Protein AF-A0A1V5MSG6-F1 (afdb_monomer_lite)

Radius of gyration: 26.33 Å; chains: 1; bounding box: 65×37×78 Å

Sequence (306 aa):
MFGLASDIRHLHPRADWFSNLSFLEGRAFEQLGLDTEARKKYQDFLRYSARLLPGRHRGAWMADPGDSLYLLQREYARNVLEGYVMEPPTLLPPCPPRFAYQPNQPGFPEQRSFLNRKVLHVNVFLERNFGTELGGGVQAAYRFTPTVMAFAEVSAGKHYQSFRLGIPLQLYQAPNDRLGIKLTPFLSFNTLDSLKPDNASQRLTGHFIDGGVRLSLGWYLLPTLSIGAYGEYHLRNRQHPWISPQGLPLYTPNELDVSLYYGFLEQMAVKAGVKNEHLVVGLFMSGWELSWSLNKRCLVVSHFID

Structure (mmCIF, N/CA/C/O backbone):
data_AF-A0A1V5MSG6-F1
#
_entry.id   AF-A0A1V5MSG6-F1
#
loop_
_atom_site.group_PDB
_atom_site.id
_atom_site.type_symbol
_atom_site.label_atom_id
_atom_site.label_alt_id
_atom_site.label_comp_id
_atom_site.label_asym_id
_atom_site.label_entity_id
_atom_site.label_seq_id
_atom_site.pdbx_PDB_ins_code
_atom_site.Cartn_x
_atom_site.Cartn_y
_atom_site.Cartn_z
_atom_site.occupancy
_atom_site.B_iso_or_equiv
_atom_site.auth_seq_id
_atom_site.auth_comp_id
_atom_site.auth_asym_id
_atom_site.auth_atom_id
_atom_site.pdbx_PDB_model_num
ATOM 1 N N . MET A 1 1 ? -39.505 -9.270 29.854 1.00 36.72 1 MET A N 1
ATOM 2 C CA . MET A 1 1 ? -39.005 -8.669 28.599 1.00 36.72 1 MET A CA 1
ATOM 3 C C . MET A 1 1 ? -37.487 -8.899 28.531 1.00 36.72 1 MET A C 1
ATOM 5 O O . MET A 1 1 ? -36.709 -7.986 28.741 1.00 36.72 1 MET A O 1
ATOM 9 N N . PHE A 1 2 ? -37.071 -10.154 28.318 1.00 33.97 2 PHE A N 1
ATOM 10 C CA . PHE A 1 2 ? -35.667 -10.617 28.325 1.00 33.97 2 PHE A CA 1
ATOM 11 C C . PHE A 1 2 ? -34.940 -10.405 26.976 1.00 33.97 2 PHE A C 1
ATOM 13 O O . PHE A 1 2 ? -33.819 -10.871 26.812 1.00 33.97 2 PHE A O 1
ATOM 20 N N . GLY A 1 3 ? -35.576 -9.710 26.021 1.00 37.47 3 GLY A N 1
ATOM 21 C CA . GLY A 1 3 ? -35.121 -9.604 24.630 1.00 37.47 3 GLY A CA 1
ATOM 22 C C . GLY A 1 3 ? -33.943 -8.655 24.412 1.00 37.47 3 GLY A C 1
ATOM 23 O O . GLY A 1 3 ? -33.010 -9.001 23.713 1.00 37.47 3 GLY A O 1
ATOM 24 N N . LEU A 1 4 ? -33.889 -7.492 25.068 1.00 50.56 4 LEU A N 1
ATOM 25 C CA . LEU A 1 4 ? -32.941 -6.440 24.661 1.00 50.56 4 LEU A CA 1
ATOM 26 C C . LEU A 1 4 ? -31.455 -6.848 24.759 1.00 50.56 4 LEU A C 1
ATOM 28 O O . LEU A 1 4 ? -30.680 -6.571 23.850 1.00 50.56 4 LEU A O 1
ATOM 32 N N . ALA A 1 5 ? -31.051 -7.549 25.823 1.00 42.78 5 ALA A N 1
ATOM 33 C CA . ALA A 1 5 ? -29.664 -7.998 25.991 1.00 42.78 5 ALA A CA 1
ATOM 34 C C . ALA A 1 5 ? -29.325 -9.226 25.125 1.00 42.78 5 ALA A C 1
ATOM 36 O O . ALA A 1 5 ? -28.212 -9.323 24.602 1.00 42.78 5 ALA A O 1
ATOM 37 N N . SER A 1 6 ? -30.274 -10.155 24.944 1.00 47.12 6 SER A N 1
ATOM 38 C CA . SER A 1 6 ? -30.091 -11.302 24.049 1.00 47.12 6 SER A CA 1
ATOM 39 C C . SER A 1 6 ? -30.047 -10.867 22.588 1.00 47.12 6 SER A C 1
ATOM 41 O O . SER A 1 6 ? -29.193 -11.344 21.851 1.00 47.12 6 SER A O 1
ATOM 43 N N . ASP A 1 7 ? -30.886 -9.911 22.193 1.00 49.25 7 ASP A N 1
ATOM 44 C CA . ASP A 1 7 ? -30.999 -9.401 20.826 1.00 49.25 7 ASP A CA 1
ATOM 45 C C . ASP A 1 7 ? -29.733 -8.636 20.419 1.00 49.25 7 ASP A C 1
ATOM 47 O O . ASP A 1 7 ? -29.236 -8.812 19.308 1.00 49.25 7 ASP A O 1
ATOM 51 N N . ILE A 1 8 ? -29.125 -7.870 21.335 1.00 45.66 8 ILE A N 1
ATOM 52 C CA . ILE A 1 8 ? -27.838 -7.195 21.088 1.00 45.66 8 ILE A CA 1
ATOM 53 C C . ILE A 1 8 ? -26.714 -8.212 20.834 1.00 45.66 8 ILE A C 1
ATOM 55 O O . ILE A 1 8 ? -25.923 -8.047 19.902 1.00 45.66 8 ILE A O 1
ATOM 59 N N . ARG A 1 9 ? -26.649 -9.288 21.628 1.00 48.16 9 ARG A N 1
ATOM 60 C CA . ARG A 1 9 ? -25.658 -10.365 21.444 1.00 48.16 9 ARG A CA 1
ATOM 61 C C . ARG A 1 9 ? -25.935 -11.198 20.191 1.00 48.16 9 ARG A C 1
ATOM 63 O O . ARG A 1 9 ? -24.998 -11.683 19.566 1.00 48.16 9 ARG A O 1
ATOM 70 N N . HIS A 1 10 ? -27.200 -11.322 19.795 1.00 45.50 10 HIS A N 1
ATOM 71 C CA . HIS A 1 10 ? -27.611 -12.043 18.594 1.00 45.50 10 HIS A CA 1
ATOM 72 C C . HIS A 1 10 ? -27.319 -11.260 17.302 1.00 45.50 10 HIS A C 1
ATOM 74 O O . HIS A 1 10 ? -26.936 -11.863 16.299 1.00 45.50 10 HIS A O 1
ATOM 80 N N . LEU A 1 11 ? -27.452 -9.927 17.330 1.00 41.44 11 LEU A N 1
ATOM 81 C CA . LEU A 1 11 ? -27.08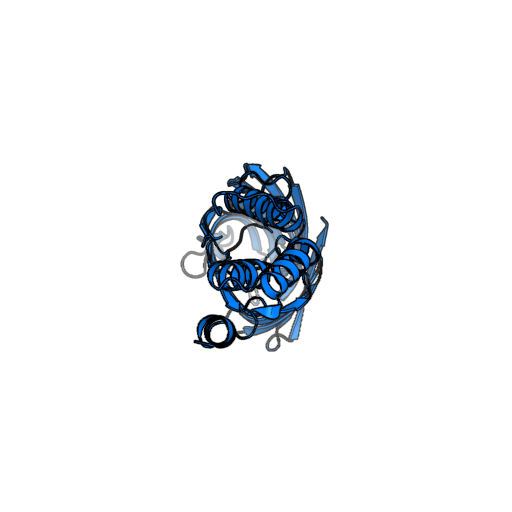5 -9.018 16.233 1.00 41.44 11 LEU A CA 1
ATOM 82 C C . LEU A 1 11 ? -25.564 -8.841 16.104 1.00 41.44 11 LEU A C 1
ATOM 84 O O . LEU A 1 11 ? -25.046 -8.604 15.011 1.00 41.44 11 LEU A O 1
ATOM 88 N N . HIS A 1 12 ? -24.836 -8.994 17.211 1.00 38.88 12 HIS A N 1
ATOM 89 C CA . HIS A 1 12 ? -23.386 -8.852 17.267 1.00 38.88 12 HIS A CA 1
ATOM 90 C C . HIS A 1 12 ? -22.751 -10.055 17.990 1.00 38.88 12 HIS A C 1
ATOM 92 O O . HIS A 1 12 ? -22.302 -9.923 19.122 1.00 38.88 12 HIS A O 1
ATOM 98 N N . PRO A 1 13 ? -22.617 -11.229 17.349 1.00 37.09 13 PRO A N 1
ATOM 99 C CA . PRO A 1 13 ? -22.132 -12.466 17.988 1.00 37.09 13 PRO A CA 1
ATOM 100 C C . PRO A 1 13 ? -20.663 -12.444 18.463 1.00 37.09 13 PRO A C 1
ATOM 102 O O . PRO A 1 13 ? -20.168 -13.430 18.997 1.00 37.09 13 PRO A O 1
ATOM 105 N N . ARG A 1 14 ? -19.946 -11.324 18.286 1.00 39.72 14 ARG A N 1
ATOM 106 C CA . ARG A 1 14 ? -18.628 -11.051 18.893 1.00 39.72 14 ARG A CA 1
ATOM 107 C C . ARG A 1 14 ? -18.672 -9.913 19.927 1.00 39.72 14 ARG A C 1
ATOM 109 O O . ARG A 1 14 ? -17.620 -9.407 20.303 1.00 39.72 14 ARG A O 1
ATOM 116 N N . ALA A 1 15 ? -19.863 -9.487 20.360 1.00 41.78 15 ALA A N 1
ATOM 117 C CA . ALA A 1 15 ? -20.094 -8.347 21.255 1.00 41.78 15 ALA A CA 1
ATOM 118 C C . ALA A 1 15 ? -19.346 -8.469 22.593 1.00 41.78 15 ALA A C 1
ATOM 120 O O . ALA A 1 15 ? -18.940 -7.455 23.155 1.00 41.78 15 ALA A O 1
ATOM 121 N N . ASP A 1 16 ? -19.077 -9.697 23.042 1.00 40.91 16 ASP A N 1
ATOM 122 C CA . ASP A 1 16 ? -18.290 -10.012 24.242 1.00 40.91 16 ASP A CA 1
ATOM 123 C C . ASP A 1 16 ? -16.870 -9.409 24.214 1.00 40.91 16 ASP A C 1
ATOM 125 O O . ASP A 1 16 ? -16.196 -9.330 25.239 1.00 40.91 16 ASP A O 1
ATOM 129 N N . TRP A 1 17 ? -16.389 -8.999 23.035 1.00 38.25 17 TRP A N 1
ATOM 130 C CA . TRP A 1 17 ? -15.060 -8.421 22.821 1.00 38.25 17 TRP A CA 1
ATOM 131 C C . TRP A 1 17 ? -15.093 -6.885 22.750 1.00 38.25 17 TRP A C 1
ATOM 133 O O . TRP A 1 17 ? -14.052 -6.249 22.582 1.00 38.25 17 TRP A O 1
ATOM 143 N N . PHE A 1 18 ? -16.274 -6.272 22.893 1.00 47.72 18 PHE A N 1
ATOM 144 C CA . PHE A 1 18 ? -16.479 -4.831 22.794 1.00 47.72 18 PHE A CA 1
ATOM 145 C C . PHE A 1 18 ? -16.871 -4.257 24.158 1.00 47.72 18 PHE A C 1
ATOM 147 O O . PHE A 1 18 ? -17.965 -4.468 24.667 1.00 47.72 18 PHE A O 1
ATOM 154 N N . SER A 1 19 ? -15.989 -3.446 24.731 1.00 50.88 19 SER A N 1
ATOM 155 C CA . SER A 1 19 ? -16.208 -2.660 25.944 1.00 50.88 19 SER A CA 1
ATOM 156 C C . SER A 1 19 ? -17.522 -1.890 26.012 1.00 50.88 19 SER A C 1
ATOM 158 O O . SER A 1 19 ? -18.052 -1.728 27.102 1.00 50.88 19 SER A O 1
ATOM 160 N N . ASN A 1 20 ? -18.071 -1.424 24.889 1.00 62.44 20 ASN A N 1
ATOM 161 C CA . ASN A 1 20 ? -19.329 -0.674 24.912 1.00 62.44 20 ASN A CA 1
ATOM 162 C C . ASN A 1 20 ? -20.529 -1.566 25.262 1.00 62.44 20 ASN A C 1
ATOM 164 O O . ASN A 1 20 ? -21.518 -1.048 25.769 1.00 62.44 20 ASN A O 1
ATOM 168 N N . LEU A 1 21 ? -20.440 -2.891 25.069 1.00 70.94 21 LEU A N 1
ATOM 169 C CA . LEU A 1 21 ? -21.521 -3.812 25.424 1.00 70.94 21 LEU A CA 1
ATOM 170 C C . LEU A 1 21 ? -21.798 -3.782 26.928 1.00 70.94 21 LEU A C 1
ATOM 172 O O . LEU A 1 21 ? -22.945 -3.626 27.322 1.00 70.94 21 LEU A O 1
ATOM 176 N N . SER A 1 22 ? -20.763 -3.877 27.767 1.00 77.94 22 SER A N 1
ATOM 177 C CA . SER A 1 22 ? -20.944 -3.852 29.222 1.00 77.94 22 SER A CA 1
ATOM 178 C C . SER A 1 22 ? -21.549 -2.530 29.697 1.00 77.94 22 SER A C 1
ATOM 180 O O . SER A 1 22 ? -22.379 -2.530 30.598 1.00 77.94 22 SER A O 1
ATOM 182 N N . PHE A 1 23 ? -21.197 -1.403 29.068 1.00 80.56 23 PHE A N 1
ATOM 183 C CA . PHE A 1 23 ? -21.839 -0.121 29.371 1.00 80.56 23 PHE A CA 1
ATOM 184 C C . PHE A 1 23 ? -23.323 -0.113 28.966 1.00 80.56 23 PHE A C 1
ATOM 186 O O . PHE A 1 23 ? -24.168 0.300 29.754 1.00 80.56 23 PHE A O 1
ATOM 193 N N . LEU A 1 24 ? -23.655 -0.616 27.771 1.00 78.81 24 LEU A N 1
ATOM 194 C CA . LEU A 1 24 ? -25.036 -0.708 27.279 1.00 78.81 24 LEU A CA 1
ATOM 195 C C . LEU A 1 24 ? -25.898 -1.656 28.124 1.00 78.81 24 LEU A C 1
ATOM 197 O O . LEU A 1 24 ? -27.030 -1.318 28.458 1.00 78.81 24 LEU A O 1
ATOM 201 N N . GLU A 1 25 ? -25.357 -2.813 28.508 1.00 81.44 25 GLU A N 1
ATOM 202 C CA . GLU A 1 25 ? -26.014 -3.754 29.418 1.00 81.44 25 GLU A CA 1
ATOM 203 C C . GLU A 1 25 ? -26.232 -3.113 30.796 1.00 81.44 25 GLU A C 1
ATOM 205 O O . GLU A 1 25 ? -27.322 -3.225 31.350 1.00 81.44 25 GLU A O 1
ATOM 210 N N . GLY A 1 26 ? -25.240 -2.380 31.319 1.00 85.12 26 GLY A N 1
ATOM 211 C CA . GLY A 1 26 ? -25.368 -1.630 32.572 1.00 85.12 26 GLY A CA 1
ATOM 212 C C . GLY A 1 26 ? -26.496 -0.598 32.533 1.00 85.12 26 GLY A C 1
ATOM 213 O O . GLY A 1 26 ? -27.338 -0.578 33.428 1.00 85.12 26 GLY A O 1
ATOM 214 N N . ARG A 1 27 ? -26.570 0.188 31.453 1.00 84.81 27 ARG A N 1
ATOM 215 C CA . ARG A 1 27 ? -27.639 1.173 31.216 1.00 84.81 27 ARG A CA 1
ATOM 216 C C . ARG A 1 27 ? -29.017 0.529 31.108 1.00 84.81 27 ARG A C 1
ATOM 218 O O . ARG A 1 27 ? -29.980 1.058 31.656 1.00 84.81 27 ARG A O 1
ATOM 225 N N . ALA A 1 28 ? -29.116 -0.606 30.420 1.00 82.31 28 ALA A N 1
ATOM 226 C CA . ALA A 1 28 ? -30.371 -1.336 30.296 1.00 82.31 28 ALA A CA 1
ATOM 227 C C . ALA A 1 28 ? -30.849 -1.872 31.655 1.00 82.31 28 ALA A C 1
ATOM 229 O O . ALA A 1 28 ? -32.024 -1.743 31.980 1.00 82.31 28 ALA A O 1
ATOM 230 N N . PHE A 1 29 ? -29.948 -2.427 32.472 1.00 87.31 29 PHE A N 1
ATOM 231 C CA . PHE A 1 29 ? -30.295 -2.905 33.812 1.00 87.31 29 PHE A CA 1
ATOM 232 C C . PHE A 1 29 ? -30.687 -1.768 34.761 1.00 87.31 29 PHE A C 1
ATOM 234 O O . PHE A 1 29 ? -31.664 -1.908 35.489 1.00 87.31 29 PHE A O 1
ATOM 241 N N . GLU A 1 30 ? -30.004 -0.624 34.693 1.00 83.19 30 GLU A N 1
ATOM 242 C CA . GLU A 1 30 ? -30.348 0.581 35.458 1.00 83.19 30 GLU A CA 1
ATOM 243 C C . GLU A 1 30 ? -31.765 1.081 35.122 1.00 83.19 30 GLU A C 1
ATOM 245 O O . GLU A 1 30 ? -32.566 1.329 36.017 1.00 83.19 30 GLU A O 1
ATOM 250 N N . GLN A 1 31 ? -32.126 1.145 33.834 1.00 83.44 31 GLN A N 1
ATOM 251 C CA . GLN A 1 31 ? -33.477 1.536 33.397 1.00 83.44 31 GLN A CA 1
ATOM 252 C C . GLN A 1 31 ? -34.575 0.561 33.846 1.00 83.44 31 GLN A C 1
ATOM 254 O O . GLN A 1 31 ? -35.740 0.944 33.937 1.00 83.44 31 GLN A O 1
ATOM 259 N N . LEU A 1 32 ? -34.212 -0.694 34.111 1.00 83.38 32 LEU A N 1
ATOM 260 C CA . LEU A 1 32 ? -35.116 -1.735 34.596 1.00 83.38 32 LEU A CA 1
ATOM 261 C C . LEU A 1 32 ? -35.164 -1.820 36.133 1.00 83.38 32 LEU A C 1
ATOM 263 O O . LEU A 1 32 ? -35.872 -2.680 36.654 1.00 83.38 32 LEU A O 1
ATOM 267 N N . GLY A 1 33 ? -34.426 -0.967 36.857 1.00 83.94 33 GLY A N 1
ATOM 268 C CA . GLY A 1 33 ? -34.324 -1.010 38.323 1.00 83.94 33 GLY A CA 1
ATOM 269 C C . GLY A 1 33 ? -33.540 -2.215 38.857 1.00 83.94 33 GLY A C 1
ATOM 270 O O . GLY A 1 33 ? -33.701 -2.604 40.012 1.00 83.94 33 GLY A O 1
ATOM 271 N N . LEU A 1 34 ? -32.720 -2.845 38.011 1.00 87.75 34 LEU A N 1
ATOM 272 C CA . LEU A 1 34 ? -31.880 -3.995 38.350 1.00 87.75 34 LEU A CA 1
ATOM 273 C C . LEU A 1 34 ? -30.485 -3.511 38.769 1.00 87.75 34 LEU A C 1
ATOM 275 O O . LEU A 1 34 ? -29.492 -3.673 38.054 1.00 87.75 34 LEU A O 1
ATOM 279 N N . ASP A 1 35 ? -30.421 -2.867 39.935 1.00 86.06 35 ASP A N 1
ATOM 280 C CA . ASP A 1 35 ? -29.237 -2.134 40.404 1.00 86.06 35 ASP A CA 1
ATOM 281 C C . ASP A 1 35 ? -27.996 -3.019 40.561 1.00 86.06 35 ASP A C 1
ATOM 283 O O . ASP A 1 35 ? -26.869 -2.594 40.293 1.00 86.06 35 ASP A O 1
ATOM 287 N N . THR A 1 36 ? -28.175 -4.269 40.987 1.00 87.81 36 THR A N 1
ATOM 288 C CA . THR A 1 36 ? -27.046 -5.176 41.236 1.00 87.81 36 THR A CA 1
ATOM 289 C C . THR A 1 36 ? -26.383 -5.587 39.921 1.00 87.81 36 THR A C 1
ATOM 291 O O . THR A 1 36 ? -25.156 -5.561 39.786 1.00 87.81 36 THR A O 1
ATOM 294 N N . GLU A 1 37 ? -27.196 -5.911 38.921 1.00 86.81 37 GLU A N 1
ATOM 295 C CA . GLU A 1 37 ? -26.787 -6.256 37.568 1.00 86.81 37 GLU A CA 1
ATOM 296 C C . GLU A 1 37 ? -26.165 -5.052 36.857 1.00 86.81 37 GLU A C 1
ATOM 298 O O . GLU A 1 37 ? -25.101 -5.187 36.244 1.00 86.81 37 GLU A O 1
ATOM 303 N N . ALA A 1 38 ? -26.765 -3.867 37.003 1.00 86.06 38 ALA A N 1
ATOM 304 C CA . ALA A 1 38 ? -26.243 -2.620 36.455 1.00 86.06 38 ALA A CA 1
ATOM 305 C C . ALA A 1 38 ? -24.841 -2.312 36.999 1.00 86.06 38 ALA A C 1
ATOM 307 O O . ALA A 1 38 ? -23.893 -2.127 36.229 1.00 86.06 38 ALA A O 1
ATOM 308 N N . ARG A 1 39 ? -24.669 -2.352 38.328 1.00 89.94 39 ARG A N 1
ATOM 309 C CA . ARG A 1 39 ? -23.373 -2.107 38.985 1.00 89.94 39 ARG A CA 1
ATOM 310 C C . ARG A 1 39 ? -22.318 -3.123 38.554 1.00 89.94 39 ARG A C 1
ATOM 312 O O . ARG A 1 39 ? -21.192 -2.729 38.249 1.00 89.94 39 ARG A O 1
ATOM 319 N N . LYS A 1 40 ? -22.667 -4.410 38.450 1.00 88.69 40 LYS A N 1
ATOM 320 C CA . LYS A 1 40 ? -21.745 -5.440 37.942 1.00 88.69 40 LYS A CA 1
ATOM 321 C C . LYS A 1 40 ? -21.253 -5.104 36.531 1.00 88.69 40 LYS A C 1
ATOM 323 O O . LYS A 1 40 ? -20.056 -5.159 36.259 1.00 88.69 40 LYS A O 1
ATOM 328 N N . LYS A 1 41 ? -22.157 -4.691 35.645 1.00 86.38 41 LYS A N 1
ATOM 329 C CA . LYS A 1 41 ? -21.818 -4.346 34.260 1.00 86.38 41 LYS A CA 1
ATOM 330 C C . LYS A 1 41 ? -21.009 -3.059 34.131 1.00 86.38 41 LYS A C 1
ATOM 332 O O . LYS A 1 41 ? -20.075 -3.019 33.330 1.00 86.38 41 LYS A O 1
ATOM 337 N N . TYR A 1 42 ? -21.263 -2.053 34.965 1.00 87.19 42 TYR A N 1
ATOM 338 C CA . TYR A 1 42 ? -20.411 -0.863 35.040 1.00 87.19 42 TYR A CA 1
ATOM 339 C C . TYR A 1 42 ? -19.005 -1.169 35.569 1.00 87.19 42 TYR A C 1
ATOM 341 O O . TYR A 1 42 ? -18.028 -0.620 35.058 1.00 87.19 42 TYR A O 1
ATOM 349 N N . GLN A 1 43 ? -18.861 -2.089 36.527 1.00 85.31 43 GLN A N 1
ATOM 350 C CA . GLN A 1 43 ? -17.543 -2.566 36.963 1.00 85.31 43 GLN A CA 1
ATOM 351 C C . GLN A 1 43 ? -16.803 -3.301 35.840 1.00 85.31 43 GLN A C 1
ATOM 353 O O . GLN A 1 43 ? -15.621 -3.028 35.611 1.00 85.31 43 GLN A O 1
ATOM 358 N N . ASP A 1 44 ? -17.490 -4.190 35.117 1.00 80.19 44 ASP A N 1
ATOM 359 C CA . ASP A 1 44 ? -16.929 -4.894 33.958 1.00 80.19 44 ASP A CA 1
ATOM 360 C C . ASP A 1 44 ? -16.492 -3.898 32.876 1.00 80.19 44 ASP A C 1
ATOM 362 O O . ASP A 1 44 ? -15.380 -3.994 32.352 1.00 80.19 44 ASP A O 1
ATOM 366 N N . PHE A 1 45 ? -17.320 -2.889 32.591 1.00 79.69 45 PHE A N 1
ATOM 367 C CA . PHE A 1 45 ? -16.961 -1.793 31.699 1.00 79.69 45 PHE A CA 1
ATOM 368 C C . PHE A 1 45 ? -15.673 -1.110 32.167 1.00 79.69 45 PHE A C 1
ATOM 370 O O . PHE A 1 45 ? -14.684 -1.109 31.441 1.00 79.69 45 PHE A O 1
ATOM 377 N N . LEU A 1 46 ? -15.613 -0.608 33.402 1.00 76.75 46 LEU A N 1
ATOM 378 C CA . LEU A 1 46 ? -14.443 0.127 33.888 1.00 76.75 46 LEU A CA 1
ATOM 379 C C . LEU A 1 46 ? -13.146 -0.693 33.873 1.00 76.75 46 LEU A C 1
ATOM 381 O O . LEU A 1 46 ? -12.085 -0.114 33.600 1.00 76.75 46 LEU A O 1
ATOM 385 N N . ARG A 1 47 ? -13.237 -2.002 34.145 1.00 71.50 47 ARG A N 1
ATOM 386 C CA . ARG A 1 47 ? -12.110 -2.949 34.157 1.00 71.50 47 ARG A CA 1
ATOM 387 C C . ARG A 1 47 ? -11.605 -3.287 32.760 1.00 71.50 47 ARG A C 1
ATOM 389 O O . ARG A 1 47 ? -10.395 -3.315 32.545 1.00 71.50 47 ARG A O 1
ATOM 396 N N . TYR A 1 48 ? -12.506 -3.554 31.819 1.00 64.00 48 TYR A N 1
ATOM 397 C CA . TYR A 1 48 ? -12.138 -4.120 30.520 1.00 64.00 48 TYR A CA 1
ATOM 398 C C . TYR A 1 48 ? -12.147 -3.100 29.377 1.00 64.00 48 TYR A C 1
ATOM 400 O O . TYR A 1 48 ? -11.610 -3.383 28.304 1.00 64.00 48 TYR A O 1
ATOM 408 N N . SER A 1 49 ? -12.674 -1.888 29.590 1.00 58.44 49 SER A N 1
ATOM 409 C CA . SER A 1 49 ? -12.894 -0.940 28.498 1.00 58.44 49 SER A CA 1
ATOM 410 C C . SER A 1 49 ? -11.652 -0.291 27.904 1.00 58.44 49 SER A C 1
ATOM 412 O O . SER A 1 49 ? -11.676 0.150 26.758 1.00 58.44 49 SER A O 1
ATOM 414 N N . ALA A 1 50 ? -10.528 -0.304 28.622 1.00 45.50 50 ALA A N 1
ATOM 415 C CA . ALA A 1 50 ? -9.260 0.236 28.133 1.00 45.50 50 ALA A CA 1
ATOM 416 C C . ALA A 1 50 ? -8.664 -0.539 26.938 1.00 45.50 50 ALA A C 1
ATOM 418 O O . ALA A 1 50 ? -7.651 -0.114 26.392 1.00 45.50 50 ALA A O 1
ATOM 419 N N . ARG A 1 51 ? -9.263 -1.670 26.536 1.00 43.78 51 ARG A N 1
ATOM 420 C CA . ARG A 1 51 ? -8.761 -2.524 25.450 1.00 43.78 51 ARG A CA 1
ATOM 421 C C . ARG A 1 51 ? -9.310 -2.178 24.058 1.00 43.78 51 ARG A C 1
ATOM 423 O O . ARG A 1 51 ? -8.773 -2.689 23.083 1.00 43.78 51 ARG A O 1
ATOM 430 N N . LEU A 1 52 ? -10.351 -1.341 23.951 1.00 43.75 52 LEU A N 1
ATOM 431 C CA . LEU A 1 52 ? -11.013 -1.029 22.668 1.00 43.75 52 LEU A CA 1
ATOM 432 C C . LEU A 1 52 ? -10.340 0.111 21.897 1.00 43.75 52 LEU A C 1
ATOM 434 O O . LEU A 1 52 ? -10.356 0.128 20.671 1.00 43.75 52 LEU A O 1
ATOM 438 N N . LEU A 1 53 ? -9.693 1.033 22.603 1.00 43.75 53 LEU A N 1
ATOM 439 C CA . LEU A 1 53 ? -8.796 1.997 21.987 1.00 43.75 53 LEU A CA 1
ATOM 440 C C . LEU A 1 53 ? -7.398 1.388 22.083 1.00 43.75 53 LEU A C 1
ATOM 442 O O . LEU A 1 53 ? -6.794 1.470 23.157 1.00 43.75 53 LEU A O 1
ATOM 446 N N . PRO A 1 54 ? -6.864 0.734 21.031 1.00 37.94 54 PRO A N 1
ATOM 447 C CA . PRO A 1 54 ? -5.453 0.390 21.045 1.00 37.94 54 PRO A CA 1
ATOM 448 C C . PRO A 1 54 ? -4.696 1.669 21.405 1.00 37.94 54 PRO A C 1
ATOM 450 O O . PRO A 1 54 ? -5.036 2.749 20.915 1.00 37.94 54 PRO A O 1
ATOM 453 N N . GLY A 1 55 ? -3.655 1.572 22.236 1.00 33.31 55 GLY A N 1
ATOM 454 C CA . GLY A 1 55 ? -2.796 2.707 22.614 1.00 33.31 55 GLY A CA 1
ATOM 455 C C . GLY A 1 55 ? -2.177 3.481 21.431 1.00 33.31 55 GLY A C 1
ATOM 456 O O . GLY A 1 55 ? -1.430 4.427 21.642 1.00 33.31 55 GLY A O 1
ATOM 457 N N . ARG A 1 56 ? -2.520 3.111 20.191 1.00 39.47 56 ARG A N 1
ATOM 458 C CA . ARG A 1 56 ? -2.201 3.716 18.896 1.00 39.47 56 ARG A CA 1
ATOM 459 C C . ARG A 1 56 ? -2.900 5.056 18.608 1.00 39.47 56 ARG A C 1
ATOM 461 O O . ARG A 1 56 ? -2.607 5.647 17.574 1.00 39.47 56 ARG A O 1
ATOM 468 N N . HIS A 1 57 ? -3.790 5.549 19.478 1.00 38.66 57 HIS A N 1
ATOM 469 C CA . HIS A 1 57 ? -4.503 6.826 19.273 1.00 38.66 57 HIS A CA 1
ATOM 470 C C . HIS A 1 57 ? -4.225 7.923 20.314 1.00 38.66 57 HIS A C 1
ATOM 472 O O . HIS A 1 57 ? -4.706 9.042 20.144 1.00 38.66 57 HIS A O 1
ATOM 478 N N . ARG A 1 58 ? -3.390 7.682 21.337 1.00 35.38 58 ARG A N 1
ATOM 479 C CA . ARG A 1 58 ? -2.939 8.776 22.215 1.00 35.38 58 ARG A CA 1
ATOM 480 C C . ARG A 1 58 ? -2.019 9.717 21.427 1.00 35.38 58 ARG A C 1
ATOM 482 O O . ARG A 1 58 ? -0.891 9.351 21.113 1.00 35.38 58 ARG A O 1
ATOM 489 N N . GLY A 1 59 ? -2.507 10.920 21.116 1.00 31.42 59 GLY A N 1
ATOM 490 C CA . GLY A 1 59 ? -1.712 11.998 20.514 1.00 31.42 59 GLY A CA 1
ATOM 491 C C . GLY A 1 59 ? -1.805 12.147 18.992 1.00 31.42 59 GLY A C 1
ATOM 492 O O . GLY A 1 59 ? -0.934 12.782 18.402 1.00 31.42 59 GLY A O 1
ATOM 493 N N . ALA A 1 60 ? -2.827 11.589 18.335 1.00 34.31 60 ALA A N 1
ATOM 494 C CA . ALA A 1 60 ? -3.076 11.875 16.923 1.00 34.31 60 ALA A CA 1
ATOM 495 C C . ALA A 1 60 ? -4.020 13.080 16.743 1.00 34.31 60 ALA A C 1
ATOM 497 O O . ALA A 1 60 ? -5.032 13.160 17.426 1.00 3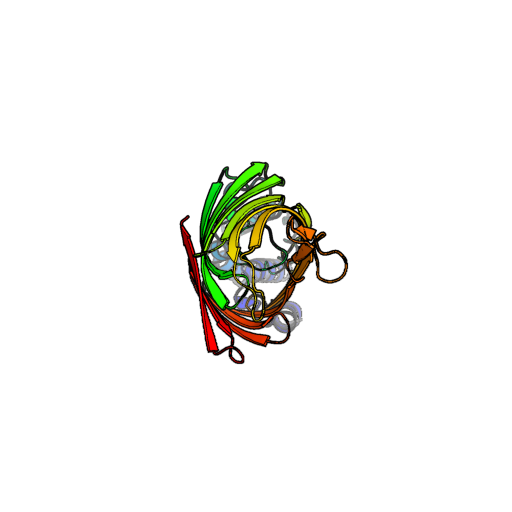4.31 60 ALA A O 1
ATOM 498 N N . TRP A 1 61 ? -3.743 13.969 15.778 1.00 32.84 61 TRP A N 1
ATOM 499 C CA . TRP A 1 61 ? -4.616 15.099 15.382 1.00 32.84 61 TRP A CA 1
ATOM 500 C C . TRP A 1 61 ? -6.067 14.666 15.068 1.00 32.84 61 TRP A C 1
ATOM 502 O O . TRP A 1 61 ? -6.991 15.463 15.176 1.00 32.84 61 TRP A O 1
ATOM 512 N N . MET A 1 62 ? -6.274 13.394 14.701 1.00 34.84 62 MET A N 1
ATOM 513 C CA . MET A 1 62 ? -7.587 12.784 14.443 1.00 34.84 62 MET A CA 1
ATOM 514 C C . MET A 1 62 ? -8.041 11.832 15.565 1.00 34.84 62 MET A C 1
ATOM 516 O O . MET A 1 62 ? -8.738 10.855 15.286 1.00 34.84 62 MET A O 1
ATOM 520 N N . ALA A 1 63 ? -7.605 12.044 16.814 1.00 38.31 63 ALA A N 1
ATOM 521 C CA . ALA A 1 63 ? -8.224 11.379 17.958 1.00 38.31 63 ALA A CA 1
ATOM 522 C C . ALA A 1 63 ? -9.730 11.675 17.899 1.00 38.31 63 ALA A C 1
ATOM 524 O O . ALA A 1 63 ? -10.151 12.830 17.863 1.00 38.31 63 ALA A O 1
ATOM 525 N N . ASP A 1 64 ? -10.507 10.612 17.725 1.00 44.91 64 ASP A N 1
ATOM 526 C CA . ASP A 1 64 ? -11.933 10.666 17.419 1.00 44.91 64 ASP A CA 1
ATOM 527 C C . ASP A 1 64 ? -12.654 11.443 18.541 1.00 44.91 64 ASP A C 1
ATOM 529 O O . ASP A 1 64 ? -12.328 11.215 19.709 1.00 44.91 64 ASP A O 1
ATOM 533 N N . PRO A 1 65 ? -13.659 12.300 18.272 1.00 45.34 65 PRO A N 1
ATOM 534 C CA . PRO A 1 65 ? -14.572 12.800 19.313 1.00 45.34 65 PRO A CA 1
ATOM 535 C C . PRO A 1 65 ? -15.174 11.687 20.205 1.00 45.34 65 PRO A C 1
ATOM 537 O O . PRO A 1 65 ? -15.652 11.959 21.309 1.00 45.34 65 PRO A O 1
ATOM 540 N N . GLY A 1 66 ? -15.101 10.422 19.772 1.00 49.50 66 GLY A N 1
ATOM 541 C CA . GLY A 1 66 ? -15.369 9.236 20.588 1.00 49.50 66 GLY A CA 1
ATOM 542 C C . GLY A 1 66 ? -14.524 9.098 21.867 1.00 49.50 66 GLY A C 1
ATOM 543 O O . GLY A 1 66 ? -15.020 8.519 22.832 1.00 49.50 66 GLY A O 1
ATOM 544 N N . ASP A 1 67 ? -13.313 9.664 21.941 1.00 54.03 67 ASP A N 1
ATOM 545 C CA . ASP A 1 67 ? -12.498 9.637 23.170 1.00 54.03 67 ASP A CA 1
ATOM 546 C C . ASP A 1 67 ? -13.142 10.475 24.288 1.00 54.03 67 ASP A C 1
ATOM 548 O O . ASP A 1 67 ? -13.162 10.059 25.448 1.00 54.03 67 ASP A O 1
ATOM 552 N N . SER A 1 68 ? -13.744 11.620 23.949 1.00 59.38 68 SER A N 1
ATOM 553 C CA . SER A 1 68 ? -14.451 12.478 24.907 1.00 59.38 68 SER A CA 1
ATOM 554 C C . SER A 1 68 ? -15.730 11.818 25.432 1.00 59.38 68 SER A C 1
ATOM 556 O O . SER A 1 68 ? -15.965 11.802 26.637 1.00 59.38 68 SER A O 1
ATOM 558 N N . LEU A 1 69 ? -16.527 11.204 24.551 1.00 67.50 69 LEU A N 1
ATOM 559 C CA . LEU A 1 69 ? -17.733 10.458 24.942 1.00 67.50 69 LEU A CA 1
ATOM 560 C C . LEU A 1 69 ? -17.402 9.227 25.795 1.00 67.50 69 LEU A C 1
ATOM 562 O O . LEU A 1 69 ? -18.107 8.921 26.754 1.00 67.50 69 LEU A O 1
ATOM 566 N N . TYR A 1 70 ? -16.305 8.540 25.485 1.00 70.75 70 TYR A N 1
ATOM 567 C CA . TYR A 1 70 ? -15.821 7.414 26.274 1.00 70.75 70 TYR A CA 1
ATOM 568 C C . TYR A 1 70 ? -15.402 7.826 27.693 1.00 70.75 70 TYR A C 1
ATOM 570 O O . TYR A 1 70 ? -15.719 7.129 28.660 1.00 70.75 70 TYR A O 1
ATOM 578 N N . LEU A 1 71 ? -14.717 8.966 27.838 1.00 72.88 71 LEU A N 1
ATOM 579 C CA . LEU A 1 71 ? -14.372 9.517 29.150 1.00 72.88 71 LEU A CA 1
ATOM 580 C C . LEU A 1 71 ? -15.627 9.848 29.964 1.00 72.88 71 LEU A C 1
ATOM 582 O O . LEU A 1 71 ? -15.710 9.422 31.116 1.00 72.88 71 LEU A O 1
ATOM 586 N N . LEU A 1 72 ? -16.626 10.484 29.344 1.00 76.94 72 LEU A N 1
ATOM 587 C CA . LEU A 1 72 ? -17.916 10.775 29.981 1.00 76.94 72 LEU A CA 1
ATOM 588 C C . LEU A 1 72 ? -18.641 9.500 30.436 1.00 76.94 72 LEU A C 1
ATOM 590 O O . LEU A 1 72 ? -19.187 9.452 31.533 1.00 76.94 72 LEU A O 1
ATOM 594 N N . GLN A 1 73 ? -18.614 8.428 29.641 1.00 80.81 73 GLN A N 1
ATOM 595 C CA . GLN A 1 73 ? -19.216 7.144 30.023 1.00 80.81 73 GLN A CA 1
ATOM 596 C C . GLN A 1 73 ? -18.486 6.464 31.182 1.00 80.81 73 GLN A C 1
ATOM 598 O O . GLN A 1 73 ? -19.119 5.841 32.034 1.00 80.81 73 GLN A O 1
ATOM 603 N N . ARG A 1 74 ? -17.154 6.574 31.244 1.00 82.31 74 ARG A N 1
ATOM 604 C CA . ARG A 1 74 ? -16.375 6.068 32.385 1.00 82.31 74 ARG A CA 1
ATOM 605 C C . ARG A 1 74 ? -16.645 6.864 33.650 1.00 82.31 74 ARG A C 1
ATOM 607 O O . ARG A 1 74 ? -16.722 6.270 34.720 1.00 82.31 74 ARG A O 1
ATOM 614 N N . GLU A 1 75 ? -16.768 8.177 33.530 1.00 83.88 75 GLU A N 1
ATOM 615 C CA . GLU A 1 75 ? -17.145 9.051 34.637 1.00 83.88 75 GLU A CA 1
ATOM 616 C C . GLU A 1 75 ? -18.552 8.717 35.136 1.00 83.88 75 GLU A C 1
ATOM 618 O O . GLU A 1 75 ? -18.721 8.435 36.318 1.00 83.88 75 GLU A O 1
ATOM 623 N N . TYR A 1 76 ? -19.522 8.580 34.229 1.00 87.19 76 TYR A N 1
ATOM 624 C CA . TYR A 1 76 ? -20.869 8.117 34.559 1.00 87.19 76 TYR A CA 1
ATOM 625 C C . TYR A 1 76 ? -20.857 6.774 35.299 1.00 87.19 76 TYR A C 1
ATOM 627 O O . TYR A 1 76 ? -21.420 6.654 36.382 1.00 87.19 76 TYR A O 1
ATOM 635 N N . ALA A 1 77 ? -20.161 5.769 34.759 1.00 87.31 77 ALA A N 1
ATOM 636 C CA . ALA A 1 77 ? -20.077 4.448 35.376 1.00 87.31 77 ALA A CA 1
ATOM 637 C C . ALA A 1 77 ? -19.445 4.485 36.781 1.00 87.31 77 ALA A C 1
ATOM 639 O O . ALA A 1 77 ? -19.877 3.737 37.654 1.00 87.31 77 ALA A O 1
ATOM 640 N N . ARG A 1 78 ? -18.440 5.341 37.026 1.00 87.94 78 ARG A N 1
ATOM 641 C CA . ARG A 1 78 ? -17.869 5.540 38.373 1.00 87.94 78 ARG A CA 1
ATOM 642 C C . ARG A 1 78 ? -18.876 6.190 39.312 1.00 87.94 78 ARG A C 1
ATOM 644 O O . ARG A 1 78 ? -19.098 5.674 40.401 1.00 87.94 78 ARG A O 1
ATOM 651 N N . ASN A 1 79 ? -19.528 7.248 38.851 1.00 87.06 79 ASN A N 1
ATOM 652 C CA . ASN A 1 79 ? -20.463 8.020 39.658 1.00 87.06 79 ASN A CA 1
ATOM 653 C C . ASN A 1 79 ? -21.678 7.174 40.070 1.00 87.06 79 ASN A C 1
ATOM 655 O O . ASN A 1 79 ? -22.053 7.184 41.239 1.00 87.06 79 ASN A O 1
ATOM 659 N N . VAL A 1 80 ? -22.210 6.335 39.172 1.00 86.44 80 VAL A N 1
ATOM 660 C CA . VAL A 1 80 ? -23.269 5.365 39.511 1.00 86.44 80 VAL A CA 1
ATOM 661 C C . VAL A 1 80 ? -22.793 4.340 40.545 1.00 86.44 80 VAL A C 1
ATOM 663 O O . VAL A 1 80 ? -23.533 3.974 41.458 1.00 86.44 80 VAL A O 1
ATOM 666 N N . LEU A 1 81 ? -21.546 3.867 40.450 1.00 88.06 81 LEU A N 1
ATOM 667 C CA . LEU A 1 81 ? -20.995 2.936 41.439 1.00 88.06 81 LEU A CA 1
ATOM 668 C C . LEU A 1 81 ? -20.822 3.577 42.820 1.00 88.06 81 LEU A C 1
ATOM 670 O O . LEU A 1 81 ? -20.988 2.873 43.820 1.00 88.06 81 LEU A O 1
ATOM 674 N N . GLU A 1 82 ? -20.539 4.876 42.864 1.00 89.12 82 GLU A N 1
ATOM 675 C CA . GLU A 1 82 ? -20.421 5.697 44.075 1.00 89.12 82 GLU A CA 1
ATOM 676 C C . GLU A 1 82 ? -21.784 6.171 44.620 1.00 89.12 82 GLU A C 1
ATOM 678 O O . GLU A 1 82 ? -21.855 6.678 45.736 1.00 89.12 82 GLU A O 1
ATOM 683 N N . GLY A 1 83 ? -22.879 5.925 43.888 1.00 82.81 83 GLY A N 1
ATOM 684 C CA . GLY A 1 83 ? -24.249 6.243 44.305 1.00 82.81 83 GLY A CA 1
ATOM 685 C C . GLY A 1 83 ? -24.731 7.639 43.903 1.00 82.81 83 GLY A C 1
ATOM 686 O O . GLY A 1 83 ? -25.763 8.091 44.395 1.00 82.81 83 GLY A O 1
ATOM 687 N N . TYR A 1 84 ? -24.011 8.325 43.016 1.00 83.69 84 TYR A N 1
ATOM 688 C CA . TYR A 1 84 ? -24.418 9.620 42.482 1.00 83.69 84 TYR A CA 1
ATOM 689 C C . TYR A 1 84 ? -25.422 9.467 41.337 1.00 83.69 84 TYR A C 1
ATOM 691 O O . TYR A 1 84 ? -25.265 8.619 40.457 1.00 83.69 84 TYR A O 1
ATOM 699 N N . VAL A 1 85 ? -26.427 10.345 41.320 1.00 74.38 85 VAL A N 1
ATOM 700 C CA . VAL A 1 85 ? -27.395 10.458 40.224 1.00 74.38 85 VAL A CA 1
ATOM 701 C C . VAL A 1 85 ? -26.865 11.466 39.212 1.00 74.38 85 VAL A C 1
ATOM 703 O O . VAL A 1 85 ? -26.628 12.622 39.556 1.00 74.38 85 VAL A O 1
ATOM 706 N N . MET A 1 86 ? -26.681 11.033 37.968 1.00 75.62 86 MET A N 1
ATOM 707 C CA . MET A 1 86 ? -26.243 11.891 36.868 1.00 75.62 86 MET A CA 1
ATOM 708 C C . MET A 1 86 ? -27.146 11.716 35.656 1.00 75.62 86 MET A C 1
ATOM 710 O O . MET A 1 86 ? -27.738 10.653 35.458 1.00 75.62 86 MET A O 1
ATOM 714 N N . GLU A 1 87 ? -27.206 12.740 34.806 1.00 79.25 87 GLU A N 1
ATOM 715 C CA . GLU A 1 87 ? -27.764 12.547 33.475 1.00 79.25 87 GLU A CA 1
ATOM 716 C C . GLU A 1 87 ? -26.861 11.611 32.663 1.00 79.25 87 GLU A C 1
ATOM 718 O O . GLU A 1 87 ? -25.629 11.730 32.690 1.00 79.25 87 GLU A O 1
ATOM 723 N N . PRO A 1 88 ? -27.453 10.653 31.943 1.00 76.25 88 PRO A N 1
ATOM 724 C CA . PRO A 1 88 ? -26.681 9.703 31.176 1.00 76.25 88 PRO A CA 1
ATOM 725 C C . PRO A 1 88 ? -26.049 10.363 29.953 1.00 76.25 88 PRO A C 1
ATOM 727 O O . PRO A 1 88 ? -26.751 11.028 29.188 1.00 76.25 88 PRO A O 1
ATOM 730 N N . PRO A 1 89 ? -24.747 10.142 29.708 1.00 73.94 89 PRO A N 1
ATOM 731 C CA . PRO A 1 89 ? -24.108 10.657 28.512 1.00 73.94 89 PRO A CA 1
ATOM 732 C C . PRO A 1 89 ? -24.685 9.979 27.270 1.00 73.94 89 PRO A C 1
ATOM 734 O O . PRO A 1 89 ? -25.153 8.835 27.310 1.00 73.94 89 PRO A O 1
ATOM 737 N N . THR A 1 90 ? -24.583 10.671 26.138 1.00 71.44 90 THR A N 1
ATOM 738 C CA . THR A 1 90 ? -24.900 10.103 24.828 1.00 71.44 90 THR A CA 1
ATOM 739 C C . THR A 1 90 ? -24.168 8.773 24.639 1.00 71.44 90 THR A C 1
ATOM 741 O O . THR A 1 90 ? -22.978 8.635 24.953 1.00 71.44 90 THR A O 1
ATOM 744 N N . LEU A 1 91 ? -24.888 7.768 24.135 1.00 66.19 91 LEU A N 1
ATOM 745 C CA . LEU A 1 91 ? -24.298 6.469 23.833 1.00 66.19 91 LEU A CA 1
ATOM 746 C C . LEU A 1 91 ? -23.216 6.629 22.765 1.00 66.19 91 LEU A C 1
ATOM 748 O O . LEU A 1 91 ? -23.354 7.421 21.832 1.00 66.19 91 LEU A O 1
ATOM 752 N N . LEU A 1 92 ? -22.138 5.855 22.904 1.00 58.09 92 LEU A N 1
ATOM 753 C CA . LEU A 1 92 ? -21.100 5.836 21.886 1.00 58.09 92 LEU A CA 1
ATOM 754 C C . LEU A 1 92 ? -21.745 5.266 20.621 1.00 58.09 92 LEU A C 1
ATOM 756 O O . LEU A 1 92 ? -22.389 4.212 20.707 1.00 58.09 92 LEU A O 1
ATOM 760 N N . PRO A 1 93 ? -21.578 5.914 19.457 1.00 53.12 93 PRO A N 1
ATOM 761 C CA . PRO A 1 93 ? -21.973 5.286 18.211 1.00 53.12 93 PRO A CA 1
ATOM 762 C C . PRO A 1 93 ? -21.233 3.942 18.072 1.00 53.12 93 PRO A C 1
ATOM 764 O O . PRO A 1 93 ? -20.145 3.778 18.644 1.00 53.12 93 PRO A O 1
ATOM 767 N N . PRO A 1 94 ? -21.795 2.965 17.337 1.00 49.78 94 PRO A N 1
ATOM 768 C CA . PRO A 1 94 ? -21.112 1.705 17.073 1.00 49.78 94 PRO A CA 1
ATOM 769 C C . PRO A 1 94 ? -19.699 1.998 16.573 1.00 49.78 94 PRO A C 1
ATOM 771 O O . PRO A 1 94 ? -19.542 2.717 15.588 1.00 49.78 94 PRO A O 1
ATOM 774 N N . CYS A 1 95 ? -18.674 1.484 17.260 1.00 45.53 95 CYS A N 1
ATOM 775 C CA . CYS A 1 95 ? -17.298 1.678 16.818 1.00 45.53 95 CYS A CA 1
ATOM 776 C C . CYS A 1 95 ? -17.146 0.928 15.489 1.00 45.53 95 CYS A C 1
ATOM 778 O O . CYS A 1 95 ? -17.239 -0.307 15.491 1.00 45.53 95 CYS A O 1
ATOM 780 N N . PRO A 1 96 ? -16.971 1.622 14.348 1.00 47.28 96 PRO A N 1
ATOM 781 C CA . PRO A 1 96 ? -16.772 0.919 13.099 1.00 47.28 96 PRO A CA 1
ATOM 782 C C . PRO A 1 96 ? -15.478 0.107 13.237 1.00 47.28 96 PRO A C 1
ATOM 784 O O . PRO A 1 96 ? -14.474 0.654 13.704 1.00 47.28 96 PRO A O 1
ATOM 787 N N . PRO A 1 97 ? -15.467 -1.185 12.860 1.00 47.31 97 PRO A N 1
ATOM 788 C CA . PRO A 1 97 ? -14.238 -1.961 12.875 1.00 47.31 97 PRO A CA 1
ATOM 789 C C . PRO A 1 97 ? -13.201 -1.224 12.027 1.00 47.31 97 PRO A C 1
ATOM 791 O O . PRO A 1 97 ? -13.439 -0.946 10.850 1.00 47.31 97 PRO A O 1
ATOM 794 N N . ARG A 1 98 ? -12.084 -0.850 12.653 1.00 51.97 98 ARG A N 1
ATOM 795 C CA . ARG A 1 98 ? -10.969 -0.186 11.978 1.00 51.97 98 ARG A CA 1
ATOM 796 C C . ARG A 1 98 ? -10.037 -1.254 11.424 1.00 51.97 98 ARG A C 1
ATOM 798 O O . ARG A 1 98 ? -9.646 -2.170 12.147 1.00 51.97 98 ARG A O 1
ATOM 805 N N . PHE A 1 99 ? -9.709 -1.147 10.143 1.00 62.00 99 PHE A N 1
ATOM 806 C CA . PHE A 1 99 ? -8.863 -2.117 9.456 1.00 62.00 99 PHE A CA 1
ATOM 807 C C . PHE A 1 99 ? -7.400 -1.682 9.575 1.00 62.00 99 PHE A C 1
ATOM 809 O O . PHE A 1 99 ? -7.028 -0.586 9.158 1.00 62.00 99 PHE A O 1
ATOM 816 N N . ALA A 1 100 ? -6.567 -2.520 10.195 1.00 59.03 100 ALA A N 1
ATOM 817 C CA . ALA A 1 100 ? -5.135 -2.270 10.276 1.00 59.03 100 ALA A CA 1
ATOM 818 C C . ALA A 1 100 ? -4.491 -2.672 8.947 1.00 59.03 100 ALA A C 1
ATOM 820 O O . ALA A 1 100 ? -4.453 -3.854 8.611 1.00 59.03 100 ALA A O 1
ATOM 821 N N . TYR A 1 101 ? -3.993 -1.687 8.202 1.00 62.25 101 TYR A N 1
ATOM 822 C CA . TYR A 1 101 ? -3.256 -1.939 6.972 1.00 62.25 101 TYR A CA 1
ATOM 823 C C . TYR A 1 101 ? -1.754 -1.977 7.194 1.00 62.25 101 TYR A C 1
ATOM 825 O O . TYR A 1 101 ? -1.223 -1.374 8.131 1.00 62.25 101 TYR A O 1
ATOM 833 N N . GLN A 1 102 ? -1.071 -2.747 6.353 1.00 61.38 102 GLN A N 1
ATOM 834 C CA . GLN A 1 102 ? 0.380 -2.869 6.394 1.00 61.38 102 GLN A CA 1
ATOM 835 C C . GLN A 1 102 ? 1.026 -1.769 5.540 1.00 61.38 102 GLN A C 1
ATOM 837 O O . GLN A 1 102 ? 0.443 -1.357 4.529 1.00 61.38 102 GLN A O 1
ATOM 842 N N . PRO A 1 103 ? 2.222 -1.279 5.919 1.00 53.44 103 PRO A N 1
ATOM 843 C CA . PRO A 1 103 ? 3.045 -0.475 5.022 1.00 53.44 103 PRO A CA 1
ATOM 844 C C . PRO A 1 103 ? 3.240 -1.233 3.701 1.00 53.44 103 PRO A C 1
ATOM 846 O O . PRO A 1 103 ? 3.418 -2.448 3.713 1.00 53.44 103 PRO A O 1
ATOM 849 N N . ASN A 1 104 ? 3.168 -0.531 2.568 1.00 59.91 104 ASN A N 1
ATOM 850 C CA . ASN A 1 104 ? 3.285 -1.078 1.202 1.00 59.91 104 ASN A CA 1
ATOM 851 C C . ASN A 1 104 ? 2.075 -1.853 0.662 1.00 59.91 104 ASN A C 1
ATOM 853 O O . ASN A 1 104 ? 2.079 -2.253 -0.505 1.00 59.91 104 ASN A O 1
ATOM 857 N N . GLN A 1 105 ? 0.998 -1.999 1.437 1.00 72.44 105 GLN A N 1
ATOM 858 C CA . GLN A 1 105 ? -0.245 -2.503 0.873 1.00 72.44 105 GLN A CA 1
ATOM 859 C C . GLN A 1 105 ? -0.826 -1.499 -0.148 1.00 72.44 105 GLN A C 1
ATOM 861 O O . GLN A 1 105 ? -0.861 -0.292 0.127 1.00 72.44 105 GLN A O 1
ATOM 866 N N . PRO A 1 106 ? -1.291 -1.952 -1.332 1.00 76.31 106 PRO A N 1
ATOM 867 C CA . PRO A 1 106 ? -1.837 -1.049 -2.339 1.00 76.31 106 PRO A CA 1
ATOM 868 C C . PRO A 1 106 ? -2.999 -0.202 -1.806 1.00 76.31 106 PRO A C 1
ATOM 870 O O . PRO A 1 106 ? -3.815 -0.668 -1.017 1.00 76.31 106 PRO A O 1
ATOM 873 N N . GLY A 1 107 ? -3.073 1.053 -2.256 1.00 72.19 107 GLY A N 1
ATOM 874 C CA . GLY A 1 107 ? -4.185 1.970 -1.969 1.00 72.19 107 GLY A CA 1
ATOM 875 C C . GLY A 1 107 ? -4.057 2.797 -0.692 1.00 72.19 107 GLY A C 1
ATOM 876 O O . GLY A 1 107 ? -4.833 3.736 -0.513 1.00 72.19 107 GLY A O 1
ATOM 877 N N . PHE A 1 108 ? -3.059 2.516 0.147 1.00 74.56 108 PHE A N 1
ATOM 878 C CA . PHE A 1 108 ? -2.799 3.269 1.372 1.00 74.56 108 PHE A CA 1
ATOM 879 C C . PHE A 1 108 ? -1.404 3.917 1.340 1.00 74.56 108 PHE A C 1
ATOM 881 O O . PHE A 1 108 ? -0.508 3.401 0.661 1.00 74.56 108 PHE A O 1
ATOM 888 N N . PRO A 1 109 ? -1.201 5.075 1.994 1.00 62.09 109 PRO A N 1
ATOM 889 C CA . PRO A 1 109 ? 0.066 5.791 1.949 1.00 62.09 109 PRO A CA 1
ATOM 890 C C . PRO A 1 109 ? 1.097 5.131 2.879 1.00 62.09 109 PRO A C 1
ATOM 892 O O . PRO A 1 109 ? 2.088 4.626 2.373 1.00 62.09 109 PRO A O 1
ATOM 895 N N . GLU A 1 110 ? 0.818 5.048 4.186 1.00 63.25 110 GLU A N 1
ATOM 896 C CA . GLU A 1 110 ? 1.608 4.391 5.250 1.00 63.25 110 GLU A CA 1
ATOM 897 C C . GLU A 1 110 ? 0.721 4.182 6.483 1.00 63.25 110 GLU A C 1
ATOM 899 O O . GLU A 1 110 ? -0.291 4.870 6.613 1.00 63.25 110 GLU A O 1
ATOM 904 N N . GLN A 1 111 ? 1.103 3.290 7.408 1.00 56.75 111 GLN A N 1
ATOM 905 C CA . GLN A 1 111 ? 0.347 3.061 8.644 1.00 56.75 111 GLN A CA 1
ATOM 906 C C . GLN A 1 111 ? 0.000 4.367 9.375 1.00 56.75 111 GLN A C 1
ATOM 908 O O . GLN A 1 111 ? 0.843 5.233 9.608 1.00 56.75 111 GLN A O 1
ATOM 913 N N . ARG A 1 112 ? -1.262 4.464 9.810 1.00 52.59 112 ARG A N 1
ATOM 914 C CA . ARG A 1 112 ? -1.852 5.657 10.441 1.00 52.59 112 ARG A CA 1
ATOM 915 C C . ARG A 1 112 ? -1.047 6.206 11.631 1.00 52.59 112 ARG A C 1
ATOM 917 O O . ARG A 1 112 ? -1.050 7.412 11.857 1.00 52.59 112 ARG A O 1
ATOM 924 N N . SER A 1 113 ? -0.327 5.348 12.359 1.00 49.09 113 SER A N 1
ATOM 925 C CA . SER A 1 113 ? 0.562 5.717 13.475 1.00 49.09 113 SER A CA 1
ATOM 926 C C . SER A 1 113 ? 1.721 6.639 13.076 1.00 49.09 113 SER A C 1
ATOM 928 O O . SER A 1 113 ? 2.257 7.338 13.935 1.00 49.09 113 SER A O 1
ATOM 930 N N . PHE A 1 114 ? 2.081 6.683 11.792 1.00 50.44 114 PHE A N 1
ATOM 931 C CA . PHE A 1 114 ? 3.167 7.508 11.261 1.00 50.44 114 PHE A CA 1
ATOM 932 C C . PHE A 1 114 ? 2.688 8.827 10.638 1.00 50.44 114 PHE A C 1
ATOM 934 O O . PHE A 1 114 ? 3.499 9.728 10.423 1.00 50.44 114 PHE A O 1
ATOM 941 N N . LEU A 1 115 ? 1.378 9.000 10.406 1.00 54.09 115 LEU A N 1
ATOM 942 C CA . LEU A 1 115 ? 0.825 10.154 9.674 1.00 54.09 115 LEU A CA 1
ATOM 943 C C . LEU A 1 115 ? 1.093 11.516 10.336 1.00 54.09 115 LEU A C 1
ATOM 945 O O . LEU A 1 115 ? 1.074 12.534 9.652 1.00 54.09 115 LEU A O 1
ATOM 949 N N . ASN A 1 116 ? 1.391 11.546 11.639 1.00 53.84 116 ASN A N 1
ATOM 950 C CA . ASN A 1 116 ? 1.649 12.784 12.388 1.00 53.84 116 ASN A CA 1
ATOM 951 C C . ASN A 1 116 ? 3.133 13.041 12.681 1.00 53.84 116 ASN A C 1
ATOM 953 O O . ASN A 1 116 ? 3.457 13.925 13.472 1.00 53.84 116 ASN A O 1
ATOM 957 N N . ARG A 1 117 ? 4.046 12.267 12.086 1.00 57.19 117 ARG A N 1
ATOM 958 C CA . ARG A 1 117 ? 5.490 12.438 12.272 1.00 57.19 117 ARG A CA 1
ATOM 959 C C . ARG A 1 117 ? 6.159 12.713 10.930 1.00 57.19 117 ARG A C 1
ATOM 961 O O . ARG A 1 117 ? 5.744 12.192 9.898 1.00 57.19 117 ARG A O 1
ATOM 968 N N . LYS A 1 118 ? 7.212 13.532 10.957 1.00 63.47 118 LYS A N 1
ATOM 969 C CA . LYS A 1 118 ? 8.197 13.558 9.873 1.00 63.47 118 LYS A CA 1
ATOM 970 C C . LYS A 1 118 ? 8.959 12.245 9.969 1.00 63.47 118 LYS A C 1
ATOM 972 O O . LYS A 1 118 ? 9.682 12.043 10.942 1.00 63.47 118 LYS A O 1
ATOM 977 N N . VAL A 1 119 ? 8.727 11.352 9.019 1.00 64.81 119 VAL A N 1
ATOM 978 C CA . VAL A 1 119 ? 9.372 10.040 8.970 1.00 64.81 119 VAL A CA 1
ATOM 979 C C . VAL A 1 119 ? 10.106 9.929 7.642 1.00 64.81 119 VAL A C 1
ATOM 981 O O . VAL A 1 119 ? 9.610 10.396 6.612 1.00 64.81 119 VAL A O 1
ATOM 984 N N . LEU A 1 120 ? 11.318 9.385 7.712 1.00 69.44 120 LEU A N 1
ATOM 985 C CA . LEU A 1 120 ? 12.100 8.948 6.569 1.00 69.44 120 LEU A CA 1
ATOM 986 C C . LEU A 1 120 ? 12.010 7.424 6.547 1.00 69.44 120 LEU A C 1
ATOM 988 O O . LEU A 1 120 ? 12.422 6.801 7.517 1.00 69.44 120 LEU A O 1
ATOM 992 N N . HIS A 1 121 ? 11.489 6.847 5.469 1.00 68.00 121 HIS A N 1
ATOM 993 C CA . HIS A 1 121 ? 11.477 5.396 5.277 1.00 68.00 121 HIS A CA 1
ATOM 994 C C . HIS A 1 121 ? 12.504 5.011 4.227 1.00 68.00 121 HIS A C 1
ATOM 996 O O . HIS A 1 121 ? 12.548 5.648 3.173 1.00 68.00 121 HIS A O 1
ATOM 1002 N N . VAL A 1 122 ? 13.301 3.975 4.496 1.00 70.19 122 VAL A N 1
ATOM 1003 C CA . VAL A 1 122 ? 14.292 3.460 3.547 1.00 70.19 122 VAL A CA 1
ATOM 1004 C C . VAL A 1 122 ? 13.974 2.006 3.206 1.00 70.19 122 VAL A C 1
ATOM 1006 O O . VAL A 1 122 ? 14.052 1.111 4.044 1.00 70.19 122 VAL A O 1
ATOM 1009 N N . ASN A 1 123 ? 13.637 1.768 1.942 1.00 66.62 123 ASN A N 1
ATOM 1010 C CA . ASN A 1 123 ? 13.251 0.469 1.409 1.00 66.62 123 ASN A CA 1
ATOM 1011 C C . ASN A 1 123 ? 14.344 -0.028 0.461 1.00 66.62 123 ASN A C 1
ATOM 1013 O O . ASN A 1 123 ? 14.590 0.590 -0.569 1.00 66.62 123 ASN A O 1
ATOM 1017 N N . VAL A 1 124 ? 14.981 -1.148 0.778 1.00 71.12 124 VAL A N 1
ATOM 1018 C CA . VAL A 1 124 ? 15.914 -1.842 -0.114 1.00 71.12 124 VAL A CA 1
ATOM 1019 C C . VAL A 1 124 ? 15.147 -2.927 -0.860 1.00 71.12 124 VAL A C 1
ATOM 1021 O O . VAL A 1 124 ? 14.394 -3.683 -0.256 1.00 71.12 124 VAL A O 1
ATOM 1024 N N . PHE A 1 125 ? 15.322 -3.049 -2.168 1.00 69.62 125 PHE A N 1
ATOM 1025 C CA . PHE A 1 125 ? 14.622 -4.067 -2.950 1.00 69.62 125 PHE A CA 1
ATOM 1026 C C . PHE A 1 125 ? 15.530 -4.705 -3.988 1.00 69.62 125 PHE A C 1
ATOM 1028 O O . PHE A 1 125 ? 16.483 -4.093 -4.466 1.00 69.62 125 PHE A O 1
ATOM 1035 N N . LEU A 1 126 ? 15.223 -5.952 -4.336 1.00 67.44 126 LEU A N 1
ATOM 1036 C CA . LEU A 1 126 ? 15.781 -6.630 -5.499 1.00 67.44 126 LEU A CA 1
ATOM 1037 C C . LEU A 1 126 ? 14.757 -6.602 -6.629 1.00 67.44 126 LEU A C 1
ATOM 1039 O O . LEU A 1 126 ? 13.583 -6.900 -6.425 1.00 67.44 126 LEU A O 1
ATOM 1043 N N . GLU A 1 127 ? 15.207 -6.288 -7.833 1.00 65.56 127 GLU A N 1
ATOM 1044 C CA . GLU A 1 127 ? 14.367 -6.253 -9.026 1.00 65.56 127 GLU A CA 1
ATOM 1045 C C . GLU A 1 127 ? 14.998 -7.055 -10.166 1.00 65.56 127 GLU A C 1
ATOM 1047 O O . GLU A 1 127 ? 16.188 -7.365 -10.163 1.00 65.56 127 GLU A O 1
ATOM 1052 N N . ARG A 1 128 ? 14.189 -7.431 -11.158 1.00 60.88 128 ARG A N 1
ATOM 1053 C CA . ARG A 1 128 ? 14.698 -7.932 -12.437 1.00 60.88 128 ARG A CA 1
ATOM 1054 C C . ARG A 1 128 ? 14.481 -6.860 -13.487 1.00 60.88 128 ARG A C 1
ATOM 1056 O O . ARG A 1 128 ? 13.334 -6.548 -13.798 1.00 60.88 128 ARG A O 1
ATOM 1063 N N . ASN A 1 129 ? 15.573 -6.372 -14.060 1.00 57.00 129 ASN A N 1
ATOM 1064 C CA . ASN A 1 129 ? 15.545 -5.328 -15.078 1.00 57.00 129 ASN A CA 1
ATOM 1065 C C . ASN A 1 129 ? 15.656 -5.918 -16.486 1.00 57.00 129 ASN A C 1
ATOM 1067 O O . ASN A 1 129 ? 16.006 -7.090 -16.654 1.00 57.00 129 ASN A O 1
ATOM 1071 N N . PHE A 1 130 ? 15.277 -5.103 -17.479 1.00 50.25 130 PHE A N 1
ATOM 1072 C CA . PHE A 1 130 ? 15.349 -5.337 -18.928 1.00 50.25 130 PHE A CA 1
ATOM 1073 C C . PHE A 1 130 ? 16.177 -6.571 -19.327 1.00 50.25 130 PHE A C 1
ATOM 1075 O O . PHE A 1 130 ? 17.403 -6.532 -19.330 1.00 50.25 130 PHE A O 1
ATOM 1082 N N . GLY A 1 131 ? 15.506 -7.673 -19.676 1.00 47.47 131 GLY A N 1
ATOM 1083 C CA . GLY A 1 131 ? 16.187 -8.860 -20.204 1.00 47.47 131 GLY A CA 1
ATOM 1084 C C . GLY A 1 131 ? 16.665 -9.891 -19.177 1.00 47.47 131 GLY A C 1
ATOM 1085 O O . GLY A 1 131 ? 17.513 -10.698 -19.527 1.00 47.47 131 GLY A O 1
ATOM 1086 N N . THR A 1 132 ? 16.070 -9.950 -17.975 1.00 50.97 132 THR A N 1
ATOM 1087 C CA . THR A 1 132 ? 16.220 -11.019 -16.947 1.00 50.97 132 THR A CA 1
ATOM 1088 C C . THR A 1 132 ? 17.383 -10.903 -15.959 1.00 50.97 132 THR A C 1
ATOM 1090 O O . THR A 1 132 ? 17.514 -11.765 -15.086 1.00 50.97 132 THR A O 1
ATOM 1093 N N . GLU A 1 133 ? 18.169 -9.831 -16.012 1.00 63.53 133 GLU A N 1
ATOM 1094 C CA . GLU A 1 133 ? 19.277 -9.634 -15.077 1.00 63.53 133 GLU A CA 1
ATOM 1095 C C . GLU A 1 133 ? 18.799 -9.086 -13.722 1.00 63.53 133 GLU A C 1
ATOM 1097 O O . GLU A 1 133 ? 17.859 -8.291 -13.638 1.00 63.53 133 GLU A O 1
ATOM 1102 N N . LEU A 1 134 ? 19.440 -9.556 -12.648 1.00 67.31 134 LEU A N 1
ATOM 1103 C CA . LEU A 1 134 ? 19.120 -9.177 -11.274 1.00 67.31 134 LEU A CA 1
ATOM 1104 C C . LEU A 1 134 ? 19.744 -7.809 -10.970 1.00 67.31 134 LEU A C 1
ATOM 1106 O O . LEU A 1 134 ? 20.935 -7.595 -11.194 1.00 67.31 134 LEU A O 1
ATOM 1110 N N . GLY A 1 135 ? 18.919 -6.890 -10.489 1.00 71.88 135 GLY A N 1
ATOM 1111 C CA . GLY A 1 135 ? 19.297 -5.574 -10.003 1.00 71.88 135 GLY A CA 1
ATOM 1112 C C . GLY A 1 135 ? 18.792 -5.373 -8.581 1.00 71.88 135 GLY A C 1
ATOM 1113 O O . GLY A 1 135 ? 18.081 -6.212 -8.022 1.00 71.88 135 GLY A O 1
ATOM 1114 N N . GLY A 1 136 ? 19.165 -4.254 -7.988 1.00 80.69 136 GLY A N 1
ATOM 1115 C CA . GLY A 1 136 ? 18.657 -3.852 -6.689 1.00 80.69 136 GLY A CA 1
ATOM 1116 C C . GLY A 1 136 ? 18.577 -2.344 -6.580 1.00 80.69 136 GLY A C 1
ATOM 1117 O O . GLY A 1 136 ? 19.190 -1.616 -7.360 1.00 80.69 136 GLY A O 1
ATOM 1118 N N . GLY A 1 137 ? 17.814 -1.873 -5.610 1.00 83.44 137 GLY A N 1
ATOM 1119 C CA . GLY A 1 137 ? 17.616 -0.456 -5.398 1.00 83.44 137 GLY A CA 1
ATOM 1120 C C . GLY A 1 137 ? 17.316 -0.105 -3.958 1.00 83.44 137 GLY A C 1
ATOM 1121 O O . GLY A 1 137 ? 17.106 -0.966 -3.103 1.00 83.44 137 GLY A O 1
ATOM 1122 N N . VAL A 1 138 ? 17.329 1.196 -3.713 1.00 83.50 138 VAL A N 1
ATOM 1123 C CA . VAL A 1 138 ? 16.977 1.824 -2.450 1.00 83.50 138 VAL A CA 1
ATOM 1124 C C . VAL A 1 138 ? 15.972 2.925 -2.743 1.00 83.50 138 VAL A C 1
ATOM 1126 O O . VAL A 1 138 ? 16.219 3.794 -3.575 1.00 83.50 138 VAL A O 1
ATOM 1129 N N . GLN A 1 139 ? 14.852 2.911 -2.037 1.00 84.69 139 GLN A N 1
ATOM 1130 C CA . GLN A 1 139 ? 13.844 3.956 -2.061 1.00 84.69 139 GLN A CA 1
ATOM 1131 C C . GLN A 1 139 ? 13.813 4.657 -0.706 1.00 84.69 139 GLN A C 1
ATOM 1133 O O . GLN A 1 139 ? 13.630 4.017 0.321 1.00 84.69 139 GLN A O 1
ATOM 1138 N N . ALA A 1 140 ? 13.968 5.974 -0.715 1.00 84.44 140 ALA A N 1
ATOM 1139 C CA . ALA A 1 140 ? 13.799 6.844 0.431 1.00 84.44 140 ALA A CA 1
ATOM 1140 C C . ALA A 1 140 ? 12.495 7.637 0.282 1.00 84.44 140 ALA A C 1
ATOM 1142 O O . ALA A 1 140 ? 12.332 8.397 -0.673 1.00 84.44 140 ALA A O 1
ATOM 1143 N N . ALA A 1 141 ? 11.571 7.487 1.224 1.00 82.81 141 ALA A N 1
ATOM 1144 C CA . ALA A 1 141 ? 10.334 8.256 1.272 1.00 82.81 141 ALA A CA 1
ATOM 1145 C C . ALA A 1 141 ? 10.359 9.268 2.415 1.00 82.81 141 ALA A C 1
ATOM 1147 O O . ALA A 1 141 ? 10.725 8.931 3.536 1.00 82.81 141 ALA A O 1
ATOM 1148 N N . TYR A 1 142 ? 9.939 10.502 2.134 1.00 81.62 142 TYR A N 1
ATOM 1149 C CA . TYR A 1 142 ? 9.860 11.576 3.115 1.00 81.62 142 TYR A CA 1
ATOM 1150 C C . TYR A 1 142 ? 8.470 12.210 3.139 1.00 81.62 142 TYR A C 1
ATOM 1152 O O . TYR A 1 142 ? 7.912 12.600 2.106 1.00 81.62 142 TYR A O 1
ATOM 1160 N N . ARG A 1 143 ? 7.924 12.360 4.349 1.00 76.50 143 ARG A N 1
ATOM 1161 C CA . ARG A 1 143 ? 6.650 13.042 4.600 1.00 76.50 143 ARG A CA 1
ATOM 1162 C C . ARG A 1 143 ? 6.875 14.509 4.974 1.00 76.50 143 ARG A C 1
ATOM 1164 O O . ARG A 1 143 ? 7.433 14.810 6.028 1.00 76.50 143 ARG A O 1
ATOM 1171 N N . PHE A 1 144 ? 6.365 15.421 4.146 1.00 74.94 144 PHE A N 1
ATOM 1172 C CA . PHE A 1 144 ? 6.438 16.869 4.381 1.00 74.94 144 PHE A CA 1
ATOM 1173 C C . PHE A 1 144 ? 5.290 17.368 5.265 1.00 74.94 144 PHE A C 1
ATOM 1175 O O . PHE A 1 144 ? 5.501 18.208 6.140 1.00 74.94 144 PHE A O 1
ATOM 1182 N N . THR A 1 145 ? 4.082 16.840 5.050 1.00 69.50 145 THR A N 1
ATOM 1183 C CA . THR A 1 145 ? 2.857 17.153 5.806 1.00 69.50 145 THR A CA 1
ATOM 1184 C C . THR A 1 145 ? 2.033 15.873 6.002 1.00 69.50 145 THR A C 1
ATOM 1186 O O . THR A 1 145 ? 2.309 14.879 5.331 1.00 69.50 145 THR A O 1
ATOM 1189 N N . PRO A 1 146 ? 0.991 15.853 6.859 1.00 64.69 146 PRO A N 1
ATOM 1190 C CA . PRO A 1 146 ? 0.150 14.662 7.036 1.00 64.69 146 PRO A CA 1
ATOM 1191 C C . PRO A 1 146 ? -0.483 14.115 5.744 1.00 64.69 146 PRO A C 1
ATOM 1193 O O . PRO A 1 146 ? -0.879 12.953 5.702 1.00 64.69 146 PRO A O 1
ATOM 1196 N N . THR A 1 147 ? -0.573 14.933 4.691 1.00 65.12 147 THR A N 1
ATOM 1197 C CA . THR A 1 147 ? -1.196 14.589 3.404 1.00 65.12 147 THR A CA 1
ATOM 1198 C C . THR A 1 147 ? -0.224 14.563 2.225 1.00 65.12 147 THR A C 1
ATOM 1200 O O . THR A 1 147 ? -0.599 14.077 1.160 1.00 65.12 147 THR A O 1
ATOM 1203 N N . VAL A 1 148 ? 1.008 15.064 2.386 1.00 73.38 148 VAL A N 1
ATOM 1204 C CA . VAL A 1 148 ? 1.992 15.177 1.300 1.00 73.38 148 VAL A CA 1
ATOM 1205 C C . VAL A 1 148 ? 3.263 14.413 1.646 1.00 73.38 148 VAL A C 1
ATOM 1207 O O . VAL A 1 148 ? 3.960 14.703 2.622 1.00 73.38 148 VAL A O 1
ATOM 1210 N N . MET A 1 149 ? 3.589 13.464 0.777 1.00 82.69 149 MET A N 1
ATOM 1211 C CA . MET A 1 149 ? 4.779 12.625 0.821 1.00 82.69 149 MET A CA 1
ATOM 1212 C C . MET A 1 149 ? 5.391 12.587 -0.577 1.00 82.69 149 MET A C 1
ATOM 1214 O O . MET A 1 149 ? 4.668 12.622 -1.572 1.00 82.69 149 MET A O 1
ATOM 1218 N N . ALA A 1 150 ? 6.713 12.497 -0.648 1.00 87.81 150 ALA A N 1
ATOM 1219 C CA . ALA A 1 150 ? 7.410 12.144 -1.876 1.00 87.81 150 ALA A CA 1
ATOM 1220 C C . ALA A 1 150 ? 8.405 11.027 -1.589 1.00 87.81 150 ALA A C 1
ATOM 1222 O O . ALA A 1 150 ? 8.876 10.880 -0.461 1.00 87.81 150 ALA A O 1
ATOM 1223 N N . PHE A 1 151 ? 8.736 10.257 -2.614 1.00 88.75 151 PHE A N 1
ATOM 1224 C CA . PHE A 1 151 ? 9.834 9.309 -2.552 1.00 88.75 151 PHE A CA 1
ATOM 1225 C C . PHE A 1 151 ? 10.837 9.572 -3.663 1.00 88.75 151 PHE A C 1
ATOM 1227 O O . PHE A 1 151 ? 10.490 10.060 -4.742 1.00 88.75 151 PHE A O 1
ATOM 1234 N N . ALA A 1 152 ? 12.077 9.219 -3.365 1.00 91.25 152 ALA A N 1
ATOM 1235 C CA . ALA A 1 152 ? 13.163 9.097 -4.306 1.00 91.25 152 ALA A CA 1
ATOM 1236 C C . ALA A 1 152 ? 13.655 7.655 -4.279 1.00 91.25 152 ALA A C 1
ATOM 1238 O O . ALA A 1 152 ? 13.761 7.049 -3.221 1.00 91.25 152 ALA A O 1
ATOM 1239 N N . GLU A 1 153 ? 13.949 7.102 -5.436 1.00 89.56 153 GLU A N 1
ATOM 1240 C CA . GLU A 1 153 ? 14.370 5.727 -5.608 1.00 89.56 153 GLU A CA 1
ATOM 1241 C C . GLU A 1 153 ? 15.573 5.699 -6.531 1.00 89.56 153 GLU A C 1
ATOM 1243 O O . GLU A 1 153 ? 15.575 6.334 -7.580 1.00 89.56 153 GLU A O 1
ATOM 1248 N N . VAL A 1 154 ? 16.605 4.976 -6.124 1.00 89.81 154 VAL A N 1
ATOM 1249 C CA . VAL A 1 154 ? 17.766 4.678 -6.953 1.00 89.81 154 VAL A CA 1
ATOM 1250 C C . VAL A 1 154 ? 17.783 3.178 -7.150 1.00 89.81 154 VAL A C 1
ATOM 1252 O O . VAL A 1 154 ? 17.770 2.441 -6.168 1.00 89.81 154 VAL A O 1
ATOM 1255 N N . SER A 1 155 ? 17.849 2.717 -8.390 1.00 86.69 155 SER A N 1
ATOM 1256 C CA . SER A 1 155 ? 18.055 1.307 -8.688 1.00 86.69 155 SER A CA 1
ATOM 1257 C C . SER A 1 155 ? 19.171 1.110 -9.700 1.00 86.69 155 SER A C 1
ATOM 1259 O O . SER A 1 155 ? 19.443 1.965 -10.545 1.00 86.69 155 SER A O 1
ATOM 1261 N N . ALA A 1 156 ? 19.879 -0.005 -9.569 1.00 84.25 156 ALA A N 1
ATOM 1262 C CA . ALA A 1 156 ? 20.997 -0.359 -10.416 1.00 84.25 156 ALA A CA 1
ATOM 1263 C C . ALA A 1 156 ? 20.989 -1.861 -10.713 1.00 84.25 156 ALA A C 1
ATOM 1265 O O . ALA A 1 156 ? 20.797 -2.711 -9.843 1.00 84.25 156 ALA A O 1
ATOM 1266 N N . GLY A 1 157 ? 21.237 -2.181 -11.972 1.00 78.38 157 GLY A N 1
ATOM 1267 C CA . GLY A 1 157 ? 21.591 -3.499 -12.464 1.00 78.38 157 GLY A CA 1
ATOM 1268 C C . GLY A 1 157 ? 22.867 -3.408 -13.293 1.00 78.38 157 GLY A C 1
ATOM 1269 O O . GLY A 1 157 ? 23.421 -2.334 -13.516 1.00 78.38 157 GLY A O 1
ATOM 1270 N N . LYS A 1 158 ? 23.332 -4.549 -13.792 1.00 76.88 158 LYS A N 1
ATOM 1271 C CA . LYS A 1 158 ? 24.601 -4.658 -14.526 1.00 76.88 158 LYS A CA 1
ATOM 1272 C C . LYS A 1 158 ? 24.712 -3.730 -15.747 1.00 76.88 158 LYS A C 1
ATOM 1274 O O . LYS A 1 158 ? 25.804 -3.259 -16.045 1.00 76.88 158 LYS A O 1
ATOM 1279 N N . HIS A 1 159 ? 23.599 -3.468 -16.431 1.00 77.75 159 HIS A N 1
ATOM 1280 C CA . HIS A 1 159 ? 23.540 -2.631 -17.637 1.00 77.75 159 HIS A CA 1
ATOM 1281 C C . HIS A 1 159 ? 22.562 -1.457 -17.514 1.00 77.75 159 HIS A C 1
ATOM 1283 O O . HIS A 1 159 ? 22.222 -0.834 -18.518 1.00 77.75 159 HIS A O 1
ATOM 1289 N N . TYR A 1 160 ? 22.066 -1.176 -16.309 1.00 81.44 160 TYR A N 1
ATOM 1290 C CA . TYR A 1 160 ? 20.960 -0.247 -16.100 1.00 81.44 160 TYR A CA 1
ATOM 1291 C C . TYR A 1 160 ? 21.117 0.511 -14.790 1.00 81.44 160 TYR A C 1
ATOM 1293 O O . TYR A 1 160 ? 21.399 -0.092 -13.761 1.00 81.44 160 TYR A O 1
ATOM 1301 N N . GLN A 1 161 ? 20.870 1.812 -14.811 1.00 87.38 161 GLN A N 1
ATOM 1302 C CA . GLN A 1 161 ? 20.731 2.630 -13.614 1.00 87.38 161 GLN A CA 1
ATOM 1303 C C . GLN A 1 161 ? 19.480 3.487 -13.752 1.00 87.38 161 GLN A C 1
ATOM 1305 O O . GLN A 1 161 ? 19.186 3.988 -14.836 1.00 87.38 161 GLN A O 1
ATOM 1310 N N . SER A 1 162 ? 18.752 3.671 -12.661 1.00 88.12 162 SER A N 1
ATOM 1311 C CA . SER A 1 162 ? 17.529 4.459 -12.622 1.00 88.12 162 SER A CA 1
ATOM 1312 C C . SER A 1 162 ? 17.492 5.312 -11.376 1.00 88.12 162 SER A C 1
ATOM 1314 O O . SER A 1 162 ? 17.783 4.850 -10.275 1.00 88.12 162 SER A O 1
ATOM 1316 N N . PHE A 1 163 ? 17.084 6.558 -11.560 1.00 93.06 163 PHE A N 1
ATOM 1317 C CA . PHE A 1 163 ? 16.669 7.434 -10.485 1.00 93.06 163 PHE A CA 1
ATOM 1318 C C . PHE A 1 163 ? 15.210 7.821 -10.697 1.00 93.06 163 PHE A C 1
ATOM 1320 O O . PHE A 1 163 ? 14.875 8.446 -11.701 1.00 93.06 163 PHE A O 1
ATOM 1327 N N . ARG A 1 164 ? 14.332 7.466 -9.764 1.00 92.50 164 ARG A N 1
ATOM 1328 C CA . ARG A 1 164 ? 12.891 7.700 -9.841 1.00 92.50 164 ARG A CA 1
ATOM 1329 C C . ARG A 1 164 ? 12.426 8.590 -8.697 1.00 92.50 164 ARG A C 1
ATOM 1331 O O . ARG A 1 164 ? 12.780 8.387 -7.546 1.00 92.50 164 ARG A O 1
ATOM 1338 N N . LEU A 1 165 ? 11.587 9.563 -9.019 1.00 95.56 165 LEU A N 1
ATOM 1339 C CA . LEU A 1 165 ? 10.886 10.423 -8.076 1.00 95.56 165 LEU A CA 1
ATOM 1340 C C . LEU A 1 165 ? 9.388 10.179 -8.207 1.00 95.56 165 LEU A C 1
ATOM 1342 O O . LEU A 1 165 ? 8.884 10.061 -9.324 1.00 95.56 165 LEU A O 1
ATOM 1346 N N . GLY A 1 166 ? 8.657 10.158 -7.098 1.00 92.75 166 GLY A N 1
ATOM 1347 C CA . GLY A 1 166 ? 7.203 10.048 -7.147 1.00 92.75 166 GLY A CA 1
ATOM 1348 C C . GLY A 1 166 ? 6.498 10.675 -5.958 1.00 92.75 166 GLY A C 1
ATOM 1349 O O . GLY A 1 166 ? 7.072 10.853 -4.884 1.00 92.75 166 GLY A O 1
ATOM 1350 N N . ILE A 1 167 ? 5.232 11.032 -6.172 1.00 91.25 167 ILE A N 1
ATOM 1351 C CA . ILE A 1 167 ? 4.402 11.733 -5.187 1.00 91.25 167 ILE A CA 1
ATOM 1352 C C . ILE A 1 167 ? 3.116 10.929 -4.977 1.00 91.25 167 ILE A C 1
ATOM 1354 O O . ILE A 1 167 ? 2.196 11.031 -5.787 1.00 91.25 167 ILE A O 1
ATOM 1358 N N . PRO A 1 168 ? 3.023 10.095 -3.931 1.00 87.69 168 PRO A N 1
ATOM 1359 C CA . PRO A 1 168 ? 1.781 9.415 -3.590 1.00 87.69 168 PRO A CA 1
ATOM 1360 C C . PRO A 1 168 ? 0.718 10.406 -3.093 1.00 87.69 168 PRO A C 1
ATOM 1362 O O . PRO A 1 168 ? 0.872 11.045 -2.056 1.00 87.69 168 PRO A O 1
ATOM 1365 N N . LEU A 1 169 ? -0.393 10.481 -3.816 1.00 86.00 169 LEU A N 1
ATOM 1366 C CA . LEU A 1 169 ? -1.571 11.290 -3.527 1.00 86.00 169 LEU A CA 1
ATOM 1367 C C . LEU A 1 169 ? -2.730 10.375 -3.123 1.00 86.00 169 LEU A C 1
ATOM 1369 O O . LEU A 1 169 ? -3.203 9.564 -3.924 1.00 86.00 169 LEU A O 1
ATOM 1373 N N . GLN A 1 170 ? -3.211 10.502 -1.886 1.00 85.38 170 GLN A N 1
ATOM 1374 C CA . GLN A 1 170 ? -4.403 9.780 -1.442 1.00 85.38 170 GLN A CA 1
ATOM 1375 C C . GLN A 1 170 ? -5.646 10.425 -2.071 1.00 85.38 170 GLN A C 1
ATOM 1377 O O . GLN A 1 170 ? -6.023 11.532 -1.699 1.00 85.38 170 GLN A O 1
ATOM 1382 N N . LEU A 1 171 ? -6.283 9.737 -3.022 1.00 86.81 171 LEU A N 1
ATOM 1383 C CA . LEU A 1 171 ? -7.498 10.230 -3.679 1.00 86.81 171 LEU A CA 1
ATOM 1384 C C . LEU A 1 171 ? -8.738 10.005 -2.813 1.00 86.81 171 LEU A C 1
ATOM 1386 O O . LEU A 1 171 ? -9.634 10.842 -2.769 1.00 86.81 171 LEU A O 1
ATOM 1390 N N . TYR A 1 172 ? -8.797 8.856 -2.139 1.00 85.44 172 TYR A N 1
ATOM 1391 C CA . TYR A 1 172 ? -9.913 8.497 -1.272 1.00 85.44 172 TYR A CA 1
ATOM 1392 C C . TYR A 1 172 ? -9.457 7.563 -0.158 1.00 85.44 172 TYR A C 1
ATOM 1394 O O . TYR A 1 172 ? -8.691 6.631 -0.397 1.00 85.44 172 TYR A O 1
ATOM 1402 N N . GLN A 1 173 ? -9.963 7.775 1.051 1.00 82.06 173 GLN A N 1
ATOM 1403 C CA . GLN A 1 173 ? -9.792 6.859 2.172 1.00 82.06 173 GLN A CA 1
ATOM 1404 C C . GLN A 1 173 ? -11.092 6.816 2.968 1.00 82.06 173 GLN A C 1
ATOM 1406 O O . GLN A 1 173 ? -11.591 7.848 3.416 1.00 82.06 173 GLN A O 1
ATOM 1411 N N . ALA A 1 174 ? -11.648 5.619 3.137 1.00 75.62 174 ALA A N 1
ATOM 1412 C CA . ALA A 1 174 ? -12.838 5.433 3.952 1.00 75.62 174 ALA A CA 1
ATOM 1413 C C . ALA A 1 174 ? -12.527 5.767 5.428 1.00 75.62 174 ALA A C 1
ATOM 1415 O O . ALA A 1 174 ? -11.439 5.435 5.900 1.00 75.62 174 ALA A O 1
ATOM 1416 N N . PRO A 1 175 ? -13.469 6.343 6.202 1.00 68.75 175 PRO A N 1
ATOM 1417 C CA . PRO A 1 175 ? -13.228 6.719 7.603 1.00 68.75 175 PRO A CA 1
ATOM 1418 C C . PRO A 1 175 ? -12.745 5.565 8.499 1.00 68.75 175 PRO A C 1
ATOM 1420 O O . PRO A 1 175 ? -11.958 5.768 9.425 1.00 68.75 175 PRO A O 1
ATOM 1423 N N . ASN A 1 176 ? -13.197 4.347 8.192 1.00 64.12 176 ASN A N 1
ATOM 1424 C CA . ASN A 1 176 ? -12.842 3.107 8.881 1.00 64.12 176 ASN A CA 1
ATOM 1425 C C . ASN A 1 176 ? -11.610 2.393 8.295 1.00 64.12 176 ASN A C 1
ATOM 1427 O O . ASN A 1 176 ? -11.307 1.285 8.724 1.00 64.12 176 ASN A O 1
ATOM 1431 N N . ASP A 1 177 ? -10.927 2.993 7.318 1.00 71.75 177 ASP A N 1
ATOM 1432 C CA . ASP A 1 177 ? -9.780 2.429 6.594 1.00 71.75 177 ASP A CA 1
ATOM 1433 C C . ASP A 1 177 ? -10.095 1.167 5.771 1.00 71.75 177 ASP A C 1
ATOM 1435 O O . ASP A 1 177 ? -9.195 0.457 5.334 1.00 71.75 177 ASP A O 1
ATOM 1439 N N . ARG A 1 178 ? -11.379 0.886 5.498 1.00 76.19 178 ARG A N 1
ATOM 1440 C CA . ARG A 1 178 ? -11.775 -0.294 4.714 1.00 76.19 178 ARG A CA 1
ATOM 1441 C C . ARG A 1 178 ? -11.391 -0.189 3.239 1.00 76.19 178 ARG A C 1
ATOM 1443 O O . ARG A 1 178 ? -11.163 -1.214 2.607 1.00 76.19 178 ARG A O 1
ATOM 1450 N N . LEU A 1 179 ? -11.374 1.017 2.681 1.00 86.12 179 LEU A N 1
ATOM 1451 C CA . LEU A 1 179 ? -11.082 1.275 1.273 1.00 86.12 179 LEU A CA 1
ATOM 1452 C C . LEU A 1 179 ? -10.097 2.437 1.165 1.00 86.12 179 LEU A C 1
ATOM 1454 O O . LEU A 1 179 ? -10.325 3.492 1.756 1.00 86.12 179 LEU A O 1
ATOM 1458 N N . GLY A 1 180 ? -9.037 2.240 0.391 1.00 86.25 180 GLY A N 1
ATOM 1459 C CA . GLY A 1 180 ? -8.043 3.253 0.064 1.00 86.25 180 GLY A CA 1
ATOM 1460 C C . GLY A 1 180 ? -7.793 3.288 -1.437 1.00 86.25 180 GLY A C 1
ATOM 1461 O O . GLY A 1 180 ? -7.663 2.241 -2.070 1.00 86.25 180 GLY A O 1
ATOM 1462 N N . ILE A 1 181 ? -7.739 4.489 -2.010 1.00 90.06 181 ILE A N 1
ATOM 1463 C CA . ILE A 1 181 ? -7.378 4.731 -3.407 1.00 90.06 181 ILE A CA 1
ATOM 1464 C C . ILE A 1 181 ? -6.283 5.792 -3.435 1.00 90.06 181 ILE A C 1
ATOM 1466 O O . ILE A 1 181 ? -6.445 6.886 -2.889 1.00 90.06 181 ILE A O 1
ATOM 1470 N N . LYS A 1 182 ? -5.178 5.470 -4.103 1.00 89.25 182 LYS A N 1
ATOM 1471 C CA . LYS A 1 182 ? -3.969 6.287 -4.167 1.00 89.25 182 LYS A CA 1
ATOM 1472 C C . LYS A 1 182 ? -3.504 6.420 -5.608 1.00 89.25 182 LYS A C 1
ATOM 1474 O O . LYS A 1 182 ? -3.409 5.424 -6.318 1.00 89.25 182 LYS A O 1
ATOM 1479 N N . LEU A 1 183 ? -3.179 7.636 -6.018 1.00 91.94 183 LEU A N 1
ATOM 1480 C CA . LEU A 1 183 ? -2.527 7.929 -7.288 1.00 91.94 183 LEU A CA 1
ATOM 1481 C C . LEU A 1 183 ? -1.072 8.283 -7.020 1.00 91.94 183 LEU A C 1
ATOM 1483 O O . LEU A 1 183 ? -0.760 8.919 -6.025 1.00 91.94 183 LEU A O 1
ATOM 1487 N N . THR A 1 184 ? -0.153 7.872 -7.870 1.00 92.25 184 THR A N 1
ATOM 1488 C CA . THR A 1 184 ? 1.270 8.153 -7.697 1.00 92.25 184 THR A CA 1
ATOM 1489 C C . THR A 1 184 ? 1.855 8.508 -9.053 1.00 92.25 184 THR A C 1
ATOM 1491 O O . THR A 1 184 ? 2.311 7.617 -9.771 1.00 92.25 184 THR A O 1
ATOM 1494 N N . PRO A 1 185 ? 1.796 9.789 -9.456 1.00 95.38 185 PRO A N 1
ATOM 1495 C CA . PRO A 1 185 ? 2.632 10.277 -10.539 1.00 95.38 185 PRO A CA 1
ATOM 1496 C C . PRO A 1 185 ? 4.108 10.067 -10.200 1.00 95.38 185 PRO A C 1
ATOM 1498 O O . PRO A 1 185 ? 4.526 10.232 -9.047 1.00 95.38 185 PRO A O 1
ATOM 1501 N N . PHE A 1 186 ? 4.890 9.720 -11.215 1.00 94.62 186 PHE A N 1
ATOM 1502 C CA . PHE A 1 186 ? 6.326 9.538 -11.088 1.00 94.62 186 PHE A CA 1
ATOM 1503 C C . PHE A 1 186 ? 7.075 10.020 -12.328 1.00 94.62 186 PHE A C 1
ATOM 1505 O O . PHE A 1 186 ? 6.525 10.127 -13.427 1.00 94.62 186 PHE A O 1
ATOM 1512 N N . LEU A 1 187 ? 8.362 10.275 -12.127 1.00 96.75 187 LEU A N 1
ATOM 1513 C CA . LEU A 1 187 ? 9.341 10.572 -13.157 1.00 96.75 187 LEU A CA 1
ATOM 1514 C C . LEU A 1 187 ? 10.588 9.734 -12.887 1.00 96.75 187 LEU A C 1
ATOM 1516 O O . LEU A 1 187 ? 11.015 9.621 -11.744 1.00 96.75 187 LEU A O 1
ATOM 1520 N N . SER A 1 188 ? 11.169 9.155 -13.926 1.00 92.69 188 SER A N 1
ATOM 1521 C CA . SER A 1 188 ? 12.372 8.336 -13.858 1.00 92.69 188 SER A CA 1
ATOM 1522 C C . SER A 1 188 ? 13.404 8.804 -14.875 1.00 92.69 188 SER A C 1
ATOM 1524 O O . SER A 1 188 ? 13.075 9.141 -16.014 1.00 92.69 188 SER A O 1
ATOM 1526 N N . PHE A 1 189 ? 14.652 8.836 -14.432 1.00 92.69 189 PHE A N 1
ATOM 1527 C CA . PHE A 1 189 ? 15.835 9.167 -15.202 1.00 92.69 189 PHE A CA 1
ATOM 1528 C C . PHE A 1 189 ? 16.660 7.898 -15.304 1.00 92.69 189 PHE A C 1
ATOM 1530 O O . PHE A 1 189 ? 17.188 7.414 -14.303 1.00 92.69 189 PHE A O 1
ATOM 1537 N N . ASN A 1 190 ? 16.729 7.349 -16.507 1.00 88.25 190 ASN A N 1
ATOM 1538 C CA . ASN A 1 190 ? 17.263 6.022 -16.736 1.00 88.25 190 ASN A CA 1
ATOM 1539 C C . ASN A 1 190 ? 18.509 6.111 -17.610 1.00 88.25 190 ASN A C 1
ATOM 1541 O O . ASN A 1 190 ? 18.535 6.838 -18.606 1.00 88.25 190 ASN A O 1
ATOM 1545 N N . THR A 1 191 ? 19.520 5.334 -17.250 1.00 87.12 191 THR A N 1
ATOM 1546 C CA . THR A 1 191 ? 20.769 5.167 -17.986 1.00 87.12 191 THR A CA 1
ATOM 1547 C C . THR A 1 191 ? 20.923 3.701 -18.346 1.00 87.12 191 THR A C 1
ATOM 1549 O O . THR A 1 191 ? 20.777 2.823 -17.496 1.00 87.12 191 THR A O 1
ATOM 1552 N N . LEU A 1 192 ? 21.220 3.435 -19.614 1.00 83.12 192 LEU A N 1
ATOM 1553 C CA . LEU A 1 192 ? 21.556 2.108 -20.110 1.00 83.12 192 LEU A CA 1
ATOM 1554 C C . LEU A 1 192 ? 23.019 2.075 -20.522 1.00 83.12 192 LEU A C 1
ATOM 1556 O O . LEU A 1 192 ? 23.422 2.760 -21.465 1.00 83.12 192 LEU A O 1
ATOM 1560 N N . ASP A 1 193 ? 23.770 1.211 -19.852 1.00 73.31 193 ASP A N 1
ATOM 1561 C CA . ASP A 1 193 ? 25.184 0.985 -20.095 1.00 73.31 193 ASP A CA 1
ATOM 1562 C C . ASP A 1 193 ? 25.357 -0.368 -20.781 1.00 73.31 193 ASP A C 1
ATOM 1564 O O . ASP A 1 193 ? 25.556 -1.412 -20.156 1.00 73.31 193 ASP A O 1
ATOM 1568 N N . SER A 1 194 ? 25.298 -0.344 -22.114 1.00 67.50 194 SER A N 1
ATOM 1569 C CA . SER A 1 194 ? 25.636 -1.477 -22.978 1.00 67.50 194 SER A CA 1
ATOM 1570 C C . SER A 1 194 ? 24.681 -2.676 -22.847 1.00 67.50 194 SER A C 1
ATOM 1572 O O . SER A 1 194 ? 25.115 -3.813 -22.641 1.00 67.50 194 SER A O 1
ATOM 1574 N N . LEU A 1 195 ? 23.384 -2.459 -23.073 1.00 70.19 195 LEU A N 1
ATOM 1575 C CA . LEU A 1 195 ? 22.453 -3.570 -23.291 1.00 70.19 195 LEU A CA 1
ATOM 1576 C C . LEU A 1 195 ? 22.684 -4.144 -24.698 1.00 70.19 195 LEU A C 1
ATOM 1578 O O . LEU A 1 195 ? 22.677 -3.396 -25.674 1.00 70.19 195 LEU A O 1
ATOM 1582 N N . LYS A 1 196 ? 22.887 -5.455 -24.840 1.00 66.00 196 LYS A N 1
ATOM 1583 C CA . LYS A 1 196 ? 22.906 -6.113 -26.156 1.00 66.00 196 LYS A CA 1
ATOM 1584 C C . LYS A 1 196 ? 21.596 -6.886 -26.328 1.00 66.00 196 LYS A C 1
ATOM 1586 O O . LYS A 1 196 ? 21.496 -7.975 -25.770 1.00 66.00 196 LYS A O 1
ATOM 1591 N N . PRO A 1 197 ? 20.593 -6.344 -27.044 1.00 63.97 197 PRO A N 1
ATOM 1592 C CA . PRO A 1 197 ? 19.401 -7.108 -27.385 1.00 63.97 197 PRO A CA 1
ATOM 1593 C C . PRO A 1 197 ? 19.777 -8.370 -28.159 1.00 63.97 197 PRO A C 1
ATOM 1595 O O . PRO A 1 197 ? 20.734 -8.358 -28.944 1.00 63.97 197 PRO A O 1
ATOM 1598 N N . ASP A 1 198 ? 18.997 -9.432 -27.988 1.00 56.69 198 ASP A N 1
ATOM 1599 C CA . ASP A 1 198 ? 19.132 -10.624 -28.818 1.00 56.69 198 ASP A CA 1
ATOM 1600 C C . ASP A 1 198 ? 19.023 -10.235 -30.302 1.00 56.69 198 ASP A C 1
ATOM 1602 O O . ASP A 1 198 ? 18.137 -9.478 -30.703 1.00 56.69 198 ASP A O 1
ATOM 1606 N N . ASN A 1 199 ? 19.967 -10.722 -31.112 1.00 54.62 199 ASN A N 1
ATOM 1607 C CA . ASN A 1 199 ? 20.143 -10.415 -32.540 1.00 54.62 199 ASN A CA 1
ATOM 1608 C C . ASN A 1 199 ? 20.583 -8.984 -32.914 1.00 54.62 199 ASN A C 1
ATOM 1610 O O . ASN A 1 199 ? 20.679 -8.683 -34.105 1.00 54.62 199 ASN A O 1
ATOM 1614 N N . ALA A 1 200 ? 20.932 -8.113 -31.962 1.00 61.94 200 ALA A N 1
ATOM 1615 C CA . ALA A 1 200 ? 21.516 -6.810 -32.285 1.00 61.94 200 ALA A CA 1
ATOM 1616 C C . ALA A 1 200 ? 23.044 -6.892 -32.471 1.00 61.94 200 ALA A C 1
ATOM 1618 O O . ALA A 1 200 ? 23.779 -7.424 -31.631 1.00 61.94 200 ALA A O 1
ATOM 1619 N N . SER A 1 201 ? 23.545 -6.313 -33.568 1.00 56.91 201 SER A N 1
ATOM 1620 C CA . SER A 1 201 ? 24.987 -6.161 -33.819 1.00 56.91 201 SER A CA 1
ATOM 1621 C C . SER A 1 201 ? 25.625 -5.075 -32.946 1.00 56.91 201 SER A C 1
ATOM 1623 O O . SER A 1 201 ? 26.832 -5.109 -32.707 1.00 56.91 201 SER A O 1
ATOM 1625 N N . GLN A 1 202 ? 24.819 -4.141 -32.434 1.00 61.53 202 GLN A N 1
ATOM 1626 C CA . GLN A 1 202 ? 25.269 -2.984 -31.668 1.00 61.53 202 GLN A CA 1
ATOM 1627 C C . GLN A 1 202 ? 24.763 -3.023 -30.223 1.00 61.53 202 GLN A C 1
ATOM 1629 O O . GLN A 1 202 ? 23.671 -3.509 -29.931 1.00 61.53 202 GLN A O 1
ATOM 1634 N N . ARG A 1 203 ? 25.590 -2.500 -29.314 1.00 67.81 203 ARG A N 1
ATOM 1635 C CA . ARG A 1 203 ? 25.240 -2.286 -27.907 1.00 67.81 203 ARG A CA 1
ATOM 1636 C C . ARG A 1 203 ? 24.426 -1.001 -27.787 1.00 67.81 203 ARG A C 1
ATOM 1638 O O . ARG A 1 203 ? 24.815 0.025 -28.338 1.00 67.81 203 ARG A O 1
ATOM 1645 N N . LEU A 1 204 ? 23.325 -1.067 -27.052 1.00 71.81 204 LEU A N 1
ATOM 1646 C CA . LEU A 1 204 ? 22.504 0.084 -26.713 1.00 71.81 204 LEU A CA 1
ATOM 1647 C C . LEU A 1 204 ? 23.129 0.836 -25.547 1.00 71.81 204 LEU A C 1
ATOM 1649 O O . LEU A 1 204 ? 23.345 0.270 -24.473 1.00 71.81 204 LEU A O 1
ATOM 1653 N N . THR A 1 205 ? 23.386 2.117 -25.775 1.00 78.06 205 THR A N 1
ATOM 1654 C CA . THR A 1 205 ? 23.788 3.072 -24.748 1.00 78.06 205 THR A CA 1
ATOM 1655 C C . THR A 1 205 ? 22.922 4.314 -24.848 1.00 78.06 205 THR A C 1
ATOM 1657 O O . THR A 1 205 ? 22.592 4.767 -25.948 1.00 78.06 205 THR A O 1
ATOM 1660 N N . GLY A 1 206 ? 22.544 4.873 -23.702 1.00 79.69 206 GLY A N 1
ATOM 1661 C CA . GLY A 1 206 ? 21.828 6.139 -23.689 1.00 79.69 206 GLY A CA 1
ATOM 1662 C C . GLY A 1 206 ? 21.150 6.471 -22.374 1.00 79.69 206 GLY A C 1
ATOM 1663 O O . GLY A 1 206 ? 20.975 5.622 -21.500 1.00 79.69 206 GLY A O 1
ATOM 1664 N N . HIS A 1 207 ? 20.736 7.732 -22.290 1.00 86.94 207 HIS A N 1
ATOM 1665 C CA . HIS A 1 207 ? 19.930 8.264 -21.204 1.00 86.94 207 HIS A CA 1
ATOM 1666 C C . HIS A 1 207 ? 18.529 8.555 -21.724 1.00 86.94 207 HIS A C 1
ATOM 1668 O O . HIS A 1 207 ? 18.371 9.153 -22.792 1.00 86.94 207 HIS A O 1
ATOM 1674 N N . PHE A 1 208 ? 17.513 8.164 -20.967 1.00 86.19 208 PHE A N 1
ATOM 1675 C CA . PHE A 1 208 ? 16.132 8.458 -21.311 1.00 86.19 208 PHE A CA 1
ATOM 1676 C C . PHE A 1 208 ? 15.319 8.792 -20.066 1.00 86.19 208 PHE A C 1
ATOM 1678 O O . PHE A 1 208 ? 15.561 8.285 -18.971 1.00 86.19 208 PHE A O 1
ATOM 1685 N N . ILE A 1 209 ? 14.343 9.673 -20.258 1.00 90.50 209 ILE A N 1
ATOM 1686 C CA . ILE A 1 209 ? 13.399 10.076 -19.222 1.00 90.50 209 ILE A CA 1
ATOM 1687 C C . ILE A 1 209 ? 12.076 9.377 -19.505 1.00 90.50 209 ILE A C 1
ATOM 1689 O O . ILE A 1 209 ? 11.560 9.435 -20.628 1.00 90.50 209 ILE A O 1
ATOM 1693 N N . ASP A 1 210 ? 11.524 8.743 -18.480 1.00 90.31 210 ASP A N 1
ATOM 1694 C CA . ASP A 1 210 ? 10.203 8.134 -18.522 1.00 90.31 210 ASP A CA 1
ATOM 1695 C C . ASP A 1 210 ? 9.364 8.629 -17.349 1.00 90.31 210 ASP A C 1
ATOM 1697 O O . ASP A 1 210 ? 9.805 8.635 -16.202 1.00 90.31 210 ASP A O 1
ATOM 1701 N N . GLY A 1 211 ? 8.157 9.083 -17.652 1.00 94.31 211 GLY A N 1
ATOM 1702 C CA . GLY A 1 211 ? 7.190 9.536 -16.664 1.00 94.31 211 GLY A CA 1
ATOM 1703 C C . GLY A 1 211 ? 5.963 8.650 -16.714 1.00 94.31 211 GLY A C 1
ATOM 1704 O O . GLY A 1 211 ? 5.710 7.975 -17.710 1.00 94.31 211 GLY A O 1
ATOM 1705 N N . GLY A 1 212 ? 5.171 8.665 -15.658 1.00 95.75 212 GLY A N 1
ATOM 1706 C CA . GLY A 1 212 ? 3.999 7.818 -15.617 1.00 95.75 212 GLY A CA 1
ATOM 1707 C C . GLY A 1 212 ? 3.157 8.030 -14.384 1.00 95.75 212 GLY A C 1
ATOM 1708 O O . GLY A 1 212 ? 3.361 8.960 -13.600 1.00 95.75 212 GLY A O 1
ATOM 1709 N N . VAL A 1 213 ? 2.166 7.161 -14.242 1.00 96.06 213 VAL A N 1
ATOM 1710 C CA . VAL A 1 213 ? 1.224 7.201 -13.133 1.00 96.06 213 VAL A CA 1
ATOM 1711 C C . VAL A 1 213 ? 0.945 5.785 -12.662 1.00 96.06 213 VAL A C 1
ATOM 1713 O O . VAL A 1 213 ? 0.622 4.906 -13.459 1.00 96.06 213 VAL A O 1
ATOM 1716 N N . ARG A 1 214 ? 1.024 5.576 -11.347 1.00 94.44 214 ARG A N 1
ATOM 1717 C CA . ARG A 1 214 ? 0.545 4.364 -10.685 1.00 94.44 214 ARG A CA 1
ATOM 1718 C C . ARG A 1 214 ? -0.767 4.655 -9.963 1.00 94.44 214 ARG A C 1
ATOM 1720 O O . ARG A 1 214 ? -0.825 5.554 -9.130 1.00 94.44 214 ARG A O 1
ATOM 1727 N N . LEU A 1 215 ? -1.815 3.896 -10.256 1.00 94.88 215 LEU A N 1
ATOM 1728 C CA . LEU A 1 215 ? -3.063 3.898 -9.495 1.00 94.88 215 LEU A CA 1
ATOM 1729 C C . LEU A 1 215 ? -3.081 2.658 -8.608 1.00 94.88 215 LEU A C 1
ATOM 1731 O O . LEU A 1 215 ? -2.831 1.555 -9.084 1.00 94.88 215 LEU A O 1
ATOM 1735 N N . SER A 1 216 ? -3.366 2.823 -7.323 1.00 93.06 216 SER A N 1
ATOM 1736 C CA . SER A 1 216 ? -3.417 1.734 -6.352 1.00 93.06 216 SER A CA 1
ATOM 1737 C C . SER A 1 216 ? -4.723 1.766 -5.571 1.00 93.06 216 SER A C 1
ATOM 1739 O O . SER A 1 216 ? -5.184 2.831 -5.166 1.00 93.06 216 SER A O 1
ATOM 1741 N N . LEU A 1 217 ? -5.288 0.591 -5.322 1.00 93.88 217 LEU A N 1
ATOM 1742 C CA . LEU A 1 217 ? -6.523 0.379 -4.583 1.00 93.88 217 LEU A CA 1
ATOM 1743 C C . LEU A 1 217 ? -6.309 -0.709 -3.535 1.00 93.88 217 LEU A C 1
ATOM 1745 O O . LEU A 1 217 ? -5.719 -1.745 -3.828 1.00 93.88 217 LEU A O 1
ATOM 1749 N N . GLY A 1 218 ? -6.825 -0.489 -2.333 1.00 91.06 218 GLY A N 1
ATOM 1750 C CA . GLY A 1 218 ? -6.833 -1.468 -1.254 1.00 91.06 218 GLY A CA 1
ATOM 1751 C C . GLY A 1 218 ? -8.222 -1.570 -0.656 1.00 91.06 218 GLY A C 1
ATOM 1752 O O . GLY A 1 218 ? -8.804 -0.552 -0.293 1.00 91.06 218 GLY A O 1
ATOM 1753 N N . TRP A 1 219 ? -8.761 -2.782 -0.551 1.00 89.75 219 TRP A N 1
ATOM 1754 C CA . TRP A 1 219 ? -10.098 -3.033 -0.028 1.00 89.75 219 TRP A CA 1
ATOM 1755 C C . TRP A 1 219 ? -10.109 -4.192 0.967 1.00 89.75 219 TRP A C 1
ATOM 1757 O O . TRP A 1 219 ? -9.816 -5.334 0.621 1.00 89.75 219 TRP A O 1
ATOM 1767 N N . TYR A 1 220 ? -10.495 -3.912 2.209 1.00 81.50 220 TYR A N 1
ATOM 1768 C CA . TYR A 1 220 ? -10.681 -4.923 3.240 1.00 81.50 220 TYR A CA 1
ATOM 1769 C C . TYR A 1 220 ? -12.062 -5.569 3.156 1.00 81.50 220 TYR A C 1
ATOM 1771 O O . TYR A 1 220 ? -13.108 -4.921 3.294 1.00 81.50 220 TYR A O 1
ATOM 1779 N N . LEU A 1 221 ? -12.049 -6.888 2.988 1.00 81.19 221 LEU A N 1
ATOM 1780 C CA . LEU A 1 221 ? -13.229 -7.736 3.102 1.00 81.19 221 LEU A CA 1
ATOM 1781 C C . LEU A 1 221 ? -13.491 -8.066 4.577 1.00 81.19 221 LEU A C 1
ATOM 1783 O O . LEU A 1 221 ? -14.633 -7.999 5.024 1.00 81.19 221 LEU A O 1
ATOM 1787 N N . LEU A 1 222 ? -12.422 -8.350 5.329 1.00 73.94 222 LEU A N 1
ATOM 1788 C CA . LEU A 1 222 ? -12.393 -8.611 6.773 1.00 73.94 222 LEU A CA 1
ATOM 1789 C C . LEU A 1 222 ? -11.141 -7.954 7.387 1.00 73.94 222 LEU A C 1
ATOM 1791 O O . LEU A 1 222 ? -10.211 -7.649 6.646 1.00 73.94 222 LEU A O 1
ATOM 1795 N N . PRO A 1 223 ? -11.052 -7.765 8.720 1.00 68.94 223 PRO A N 1
ATOM 1796 C CA . PRO A 1 223 ? -9.856 -7.204 9.369 1.00 68.94 223 PRO A CA 1
ATOM 1797 C C . PRO A 1 223 ? -8.540 -7.892 8.993 1.00 68.94 223 PRO A C 1
ATOM 1799 O O . PRO A 1 223 ? -7.502 -7.247 8.937 1.00 68.94 223 PRO A O 1
ATOM 1802 N N . THR A 1 224 ? -8.597 -9.189 8.699 1.00 71.44 224 THR A N 1
ATOM 1803 C CA . THR A 1 224 ? -7.454 -10.018 8.310 1.00 71.44 224 THR A CA 1
ATOM 1804 C C . THR A 1 224 ? -7.397 -10.311 6.813 1.00 71.44 224 THR A C 1
ATOM 1806 O O . THR A 1 224 ? -6.431 -10.909 6.364 1.00 71.44 224 THR A O 1
ATOM 1809 N N . LEU A 1 225 ? -8.406 -9.925 6.024 1.00 78.81 225 LEU A N 1
ATOM 1810 C CA . LEU A 1 225 ? -8.523 -10.304 4.614 1.00 78.81 225 LEU A CA 1
ATOM 1811 C C . LEU A 1 225 ? -8.784 -9.083 3.740 1.00 78.81 225 LEU A C 1
ATOM 1813 O O . LEU A 1 225 ? -9.784 -8.383 3.908 1.00 78.81 225 LEU A O 1
ATOM 1817 N N . SER A 1 226 ? -7.926 -8.867 2.754 1.00 85.81 226 SER A N 1
ATOM 1818 C CA . SER A 1 226 ? -8.027 -7.712 1.865 1.00 85.81 226 SER A CA 1
ATOM 1819 C C . SER A 1 226 ? -7.595 -8.024 0.444 1.00 85.81 226 SER A C 1
ATOM 1821 O O . SER A 1 226 ? -6.886 -8.989 0.186 1.00 85.81 226 SER A O 1
ATOM 1823 N N . ILE A 1 227 ? -8.047 -7.188 -0.480 1.00 90.44 227 ILE A N 1
ATOM 1824 C CA . ILE A 1 227 ? -7.634 -7.165 -1.874 1.00 90.44 227 ILE A CA 1
ATOM 1825 C C . ILE A 1 227 ? -6.795 -5.905 -2.060 1.00 90.44 227 ILE A C 1
ATOM 1827 O O . ILE A 1 227 ? -7.209 -4.819 -1.663 1.00 90.44 227 ILE A O 1
ATOM 1831 N N . GLY A 1 228 ? -5.620 -6.047 -2.653 1.00 90.62 228 GLY A N 1
ATOM 1832 C CA . GLY A 1 228 ? -4.800 -4.944 -3.126 1.00 90.62 228 GLY A CA 1
ATOM 1833 C C . GLY A 1 228 ? -4.638 -5.053 -4.632 1.00 90.62 228 GLY A C 1
ATOM 1834 O O . GLY A 1 228 ? -4.387 -6.136 -5.154 1.00 90.62 228 GLY A O 1
ATOM 1835 N N . ALA A 1 229 ? -4.780 -3.938 -5.329 1.00 92.38 229 ALA A N 1
ATOM 1836 C CA . ALA A 1 229 ? -4.541 -3.855 -6.756 1.00 92.38 229 ALA A CA 1
ATOM 1837 C C . ALA A 1 229 ? -3.726 -2.607 -7.076 1.00 92.38 229 ALA A C 1
ATOM 1839 O O . ALA A 1 229 ? -3.918 -1.558 -6.457 1.00 92.38 229 ALA A O 1
ATOM 1840 N N . TYR A 1 230 ? -2.838 -2.690 -8.058 1.00 92.81 230 TYR A N 1
ATOM 1841 C CA . TYR A 1 230 ? -2.253 -1.504 -8.660 1.00 92.81 230 TYR A CA 1
ATOM 1842 C C . TYR A 1 230 ? -2.046 -1.685 -10.160 1.00 92.81 230 TYR A C 1
ATOM 1844 O O . TYR A 1 230 ? -1.759 -2.781 -10.630 1.00 92.81 230 TYR A O 1
ATOM 1852 N N . GLY A 1 231 ? -2.179 -0.587 -10.896 1.00 93.12 231 GLY A N 1
ATOM 1853 C CA . GLY A 1 231 ? -1.785 -0.480 -12.295 1.00 93.12 231 GLY A CA 1
ATOM 1854 C C . GLY A 1 231 ? -0.770 0.644 -12.452 1.00 93.12 231 GLY A C 1
ATOM 1855 O O . GLY A 1 231 ? -0.974 1.729 -11.907 1.00 93.12 231 GLY A O 1
ATOM 1856 N N . GLU A 1 232 ? 0.316 0.392 -13.171 1.00 93.00 232 GLU A N 1
ATOM 1857 C CA . GLU A 1 232 ? 1.346 1.373 -13.500 1.00 93.00 232 GLU A CA 1
ATOM 1858 C C . GLU A 1 232 ? 1.390 1.595 -15.005 1.00 93.00 232 GLU A C 1
ATOM 1860 O O . GLU A 1 232 ? 1.586 0.662 -15.784 1.00 93.00 232 GLU A O 1
ATOM 1865 N N . TYR A 1 233 ? 1.193 2.847 -15.402 1.00 94.12 233 TYR A N 1
ATOM 1866 C CA . TYR A 1 233 ? 1.249 3.274 -16.786 1.00 94.12 233 TYR A CA 1
ATOM 1867 C C . TYR A 1 233 ? 2.496 4.121 -17.023 1.00 94.12 233 TYR A C 1
ATOM 1869 O O . TYR A 1 233 ? 2.680 5.147 -16.363 1.00 94.12 233 TYR A O 1
ATOM 1877 N N . HIS A 1 234 ? 3.299 3.717 -18.003 1.00 92.12 234 HIS A N 1
ATOM 1878 C CA . HIS A 1 234 ? 4.478 4.438 -18.469 1.00 92.12 234 HIS A CA 1
ATOM 1879 C C . HIS A 1 234 ? 4.156 5.225 -19.740 1.00 92.12 234 HIS A C 1
ATOM 1881 O O . HIS A 1 234 ? 3.505 4.715 -20.657 1.00 92.12 234 HIS A O 1
ATOM 1887 N N . LEU A 1 235 ? 4.643 6.464 -19.827 1.00 93.06 235 LEU A N 1
ATOM 1888 C CA . LEU A 1 235 ? 4.571 7.265 -21.050 1.00 93.06 235 LEU A CA 1
ATOM 1889 C C . LEU A 1 235 ? 5.471 6.668 -22.137 1.00 93.06 235 LEU A C 1
ATOM 1891 O O . LEU A 1 235 ? 5.110 6.713 -23.313 1.00 93.06 235 LEU A O 1
ATOM 1895 N N . ARG A 1 236 ? 6.617 6.082 -21.759 1.00 89.88 236 ARG A N 1
ATOM 1896 C CA . ARG A 1 236 ? 7.497 5.324 -22.660 1.00 89.88 236 ARG A CA 1
ATOM 1897 C C . ARG A 1 236 ? 7.185 3.833 -22.599 1.00 89.88 236 ARG A C 1
ATOM 1899 O O . ARG A 1 236 ? 7.944 3.049 -22.039 1.00 89.88 236 ARG A O 1
ATOM 1906 N N . ASN A 1 237 ? 6.057 3.448 -23.190 1.00 84.56 237 ASN A N 1
ATOM 1907 C CA . ASN A 1 237 ? 5.593 2.060 -23.250 1.00 84.56 237 ASN A CA 1
ATOM 1908 C C . ASN A 1 237 ? 5.732 1.456 -24.662 1.00 84.56 237 ASN A C 1
ATOM 1910 O O . ASN A 1 237 ? 6.232 2.096 -25.583 1.00 84.56 237 ASN A O 1
ATOM 1914 N N . ARG A 1 238 ? 5.284 0.207 -24.847 1.00 83.69 238 ARG A N 1
ATOM 1915 C CA . ARG A 1 238 ? 5.405 -0.527 -26.122 1.00 83.69 238 ARG A CA 1
ATOM 1916 C C . ARG A 1 238 ? 4.784 0.202 -27.324 1.00 83.69 238 ARG A C 1
ATOM 1918 O O . ARG A 1 238 ? 5.264 0.026 -28.437 1.00 83.69 238 ARG A O 1
ATOM 1925 N N . GLN A 1 239 ? 3.720 0.981 -27.115 1.00 87.44 239 GLN A N 1
ATOM 1926 C CA . GLN A 1 239 ? 3.056 1.757 -28.172 1.00 87.44 239 GLN A CA 1
ATOM 1927 C C . GLN A 1 239 ? 3.770 3.088 -28.446 1.00 87.44 239 GLN A C 1
ATOM 1929 O O . GLN A 1 239 ? 3.715 3.597 -29.564 1.00 87.44 239 GLN A O 1
ATOM 1934 N N . HIS A 1 240 ? 4.469 3.628 -27.446 1.00 88.88 240 HIS A N 1
ATOM 1935 C CA . HIS A 1 240 ? 5.194 4.897 -27.518 1.00 88.88 240 HIS A CA 1
ATOM 1936 C C . HIS A 1 240 ? 6.644 4.750 -27.026 1.00 88.88 240 HIS A C 1
ATOM 1938 O O . HIS A 1 240 ? 7.026 5.380 -26.033 1.00 88.88 240 HIS A O 1
ATOM 1944 N N . PRO A 1 241 ? 7.468 3.917 -27.690 1.00 87.62 241 PRO A N 1
ATOM 1945 C CA . PRO A 1 241 ? 8.833 3.678 -27.251 1.00 87.62 241 PRO A CA 1
ATOM 1946 C C . PRO A 1 241 ? 9.686 4.942 -27.391 1.00 87.62 241 PRO A C 1
ATOM 1948 O O . PRO A 1 241 ? 9.456 5.794 -28.252 1.00 87.62 241 PRO A O 1
ATOM 1951 N N . TRP A 1 242 ? 10.714 5.047 -26.559 1.00 85.69 242 TRP A N 1
ATOM 1952 C CA . TRP A 1 242 ? 11.823 5.954 -26.816 1.00 85.69 242 TRP A CA 1
ATOM 1953 C C . TRP A 1 242 ? 12.727 5.342 -27.889 1.00 85.69 242 TRP A C 1
ATOM 1955 O O . TRP A 1 242 ? 13.039 4.155 -27.833 1.00 85.69 242 TRP A O 1
ATOM 1965 N N . ILE A 1 243 ? 13.139 6.134 -28.877 1.00 84.62 243 ILE A N 1
ATOM 1966 C CA . ILE A 1 243 ? 14.046 5.673 -29.932 1.00 84.62 243 ILE A CA 1
ATOM 1967 C C . ILE A 1 243 ? 15.470 6.041 -29.531 1.00 84.62 243 ILE A C 1
ATOM 1969 O O . ILE A 1 243 ? 15.764 7.217 -29.311 1.00 84.62 243 ILE A O 1
ATOM 1973 N N . SER A 1 244 ? 16.342 5.038 -29.429 1.00 80.44 244 SER A N 1
ATOM 1974 C CA . SER A 1 244 ? 17.743 5.258 -29.085 1.00 80.44 244 SER A CA 1
ATOM 1975 C C . SER A 1 244 ? 18.500 5.999 -30.191 1.00 80.44 244 SER A C 1
ATOM 1977 O O . SER A 1 244 ? 18.066 5.988 -31.346 1.00 80.44 244 SER A O 1
ATOM 1979 N N . PRO A 1 245 ? 19.675 6.590 -29.896 1.00 78.88 245 PRO A N 1
ATOM 1980 C CA . PRO A 1 245 ? 20.547 7.154 -30.927 1.00 78.88 245 PRO A CA 1
ATOM 1981 C C . PRO A 1 245 ? 20.920 6.150 -32.029 1.00 78.88 245 PRO A C 1
ATOM 1983 O O . PRO A 1 245 ? 21.177 6.545 -33.160 1.00 78.88 245 PRO A O 1
ATOM 1986 N N . GLN A 1 246 ? 20.923 4.851 -31.712 1.00 78.19 246 GLN A N 1
ATOM 1987 C CA . GLN A 1 246 ? 21.170 3.757 -32.658 1.00 78.19 246 GLN A CA 1
ATOM 1988 C C . GLN A 1 246 ? 19.900 3.309 -33.413 1.00 78.19 246 GLN A C 1
ATOM 1990 O O . GLN A 1 246 ? 19.936 2.321 -34.141 1.00 78.19 246 GLN A O 1
ATOM 1995 N N . GLY A 1 247 ? 18.771 4.005 -33.239 1.00 78.56 247 GLY A N 1
ATOM 1996 C CA . GLY A 1 247 ? 17.512 3.746 -33.941 1.00 78.56 247 GLY A CA 1
ATOM 1997 C C . GLY A 1 247 ? 16.694 2.570 -33.399 1.00 78.56 247 GLY A C 1
ATOM 1998 O O . GLY A 1 247 ? 15.741 2.150 -34.052 1.00 78.56 247 GLY A O 1
ATOM 1999 N N . LEU A 1 248 ? 17.036 2.027 -32.225 1.00 79.88 248 LEU A N 1
ATOM 2000 C CA . LEU A 1 248 ? 16.323 0.894 -31.630 1.00 79.88 248 LEU A CA 1
ATOM 2001 C C . LEU A 1 248 ? 15.269 1.372 -30.615 1.00 79.88 248 LEU A C 1
ATOM 2003 O O . LEU A 1 248 ? 15.558 2.267 -29.816 1.00 79.88 248 LEU A O 1
ATOM 2007 N N . PRO A 1 249 ? 14.055 0.789 -30.613 1.00 80.69 249 PRO A N 1
ATOM 2008 C CA . PRO A 1 249 ? 13.011 1.160 -29.670 1.00 80.69 249 PRO A CA 1
ATOM 2009 C C . PRO A 1 249 ? 13.291 0.581 -28.282 1.00 80.69 249 PRO A C 1
ATOM 2011 O O . PRO A 1 249 ? 13.555 -0.612 -28.126 1.00 80.69 249 PRO A O 1
ATOM 2014 N N . LEU A 1 250 ? 13.153 1.422 -27.265 1.00 78.31 250 LEU A N 1
ATOM 2015 C CA . LEU A 1 250 ? 13.232 1.058 -25.860 1.00 78.31 250 LEU A CA 1
ATOM 2016 C C . LEU A 1 250 ? 11.958 1.504 -25.140 1.00 78.31 250 LEU A C 1
ATOM 2018 O O . LEU A 1 250 ? 11.474 2.617 -25.347 1.00 78.31 250 LEU A O 1
ATOM 2022 N N . TYR A 1 251 ? 11.411 0.647 -24.285 1.00 80.50 251 TYR A N 1
ATOM 2023 C CA . TYR A 1 251 ? 10.202 0.960 -23.535 1.00 80.50 251 TYR A CA 1
ATOM 2024 C C . TYR A 1 251 ? 10.133 0.208 -22.213 1.00 80.50 251 TYR A C 1
ATOM 2026 O O . TYR A 1 251 ? 10.532 -0.952 -22.133 1.00 80.50 251 TYR A O 1
ATOM 2034 N N . THR A 1 252 ? 9.532 0.833 -21.209 1.00 79.12 252 THR A N 1
ATOM 2035 C CA . THR A 1 252 ? 9.178 0.184 -19.948 1.00 79.12 252 THR A CA 1
ATOM 2036 C C . THR A 1 252 ? 7.780 -0.428 -20.093 1.00 79.12 252 THR A C 1
ATOM 2038 O O . THR A 1 252 ? 6.851 0.260 -20.532 1.00 79.12 252 THR A O 1
ATOM 2041 N N . PRO A 1 253 ? 7.582 -1.729 -19.819 1.00 80.19 253 PRO A N 1
ATOM 2042 C CA . PRO A 1 253 ? 6.253 -2.324 -19.878 1.00 80.19 253 PRO A CA 1
ATOM 2043 C C . PRO A 1 253 ? 5.363 -1.758 -18.764 1.00 80.19 253 PRO A C 1
ATOM 2045 O O . PRO A 1 253 ? 5.816 -1.566 -17.641 1.00 80.19 253 PRO A O 1
ATOM 2048 N N . ASN A 1 254 ? 4.084 -1.541 -19.072 1.00 87.38 254 ASN A N 1
ATOM 2049 C CA . ASN A 1 254 ? 3.080 -1.244 -18.050 1.00 87.38 254 ASN A CA 1
ATOM 2050 C C . ASN A 1 254 ? 2.957 -2.424 -17.077 1.00 87.38 254 ASN A C 1
ATOM 2052 O O . ASN A 1 254 ? 3.119 -3.580 -17.483 1.00 87.38 254 ASN A O 1
ATOM 2056 N N . GLU A 1 255 ? 2.623 -2.136 -15.819 1.00 86.31 255 GLU A N 1
ATOM 2057 C CA . GLU A 1 255 ? 2.393 -3.168 -14.809 1.00 86.31 255 GLU A CA 1
ATOM 2058 C C . GLU A 1 255 ? 0.939 -3.216 -14.345 1.00 86.31 255 GLU A C 1
ATOM 2060 O O . 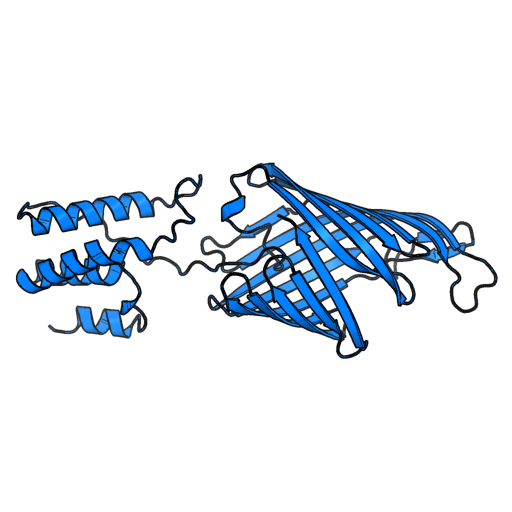GLU A 1 255 ? 0.265 -2.194 -14.234 1.00 86.31 255 GLU A O 1
ATOM 2065 N N . LEU A 1 256 ? 0.478 -4.416 -14.010 1.00 88.25 256 LEU A N 1
ATOM 2066 C CA . LEU A 1 256 ? -0.775 -4.672 -13.318 1.00 88.25 256 LEU A CA 1
ATOM 2067 C C . LEU A 1 256 ? -0.551 -5.772 -12.277 1.00 88.25 256 LEU A C 1
ATOM 2069 O O . LEU A 1 256 ? -0.058 -6.850 -12.609 1.00 88.25 256 LEU A O 1
ATOM 2073 N N . ASP A 1 257 ? -0.946 -5.516 -11.035 1.00 87.44 257 ASP A N 1
ATOM 2074 C CA . ASP A 1 257 ? -0.982 -6.488 -9.940 1.00 87.44 257 ASP A CA 1
ATOM 2075 C C . ASP A 1 257 ? -2.375 -6.464 -9.312 1.00 87.44 257 ASP A C 1
ATOM 2077 O O . ASP A 1 257 ? -2.901 -5.396 -8.992 1.00 87.44 257 ASP A O 1
ATOM 2081 N N . VAL A 1 258 ? -2.969 -7.641 -9.138 1.00 90.62 258 VAL A N 1
ATOM 2082 C CA . VAL A 1 258 ? -4.168 -7.844 -8.326 1.00 90.62 258 VAL A CA 1
ATOM 2083 C C . VAL A 1 258 ? -3.910 -9.014 -7.397 1.00 90.62 258 VAL A C 1
ATOM 2085 O O . VAL A 1 258 ? -3.691 -10.141 -7.845 1.00 90.62 258 VAL A O 1
ATOM 2088 N N . SER A 1 259 ? -3.972 -8.755 -6.097 1.00 89.75 259 SER A N 1
ATOM 2089 C CA . SER A 1 259 ? -3.593 -9.721 -5.080 1.00 89.75 259 SER A CA 1
ATOM 2090 C C . SER A 1 259 ? -4.500 -9.692 -3.864 1.00 89.75 259 SER A C 1
ATOM 2092 O O . SER A 1 259 ? -5.006 -8.654 -3.446 1.00 89.75 259 SER A O 1
ATOM 2094 N N . LEU A 1 260 ? -4.677 -10.863 -3.271 1.00 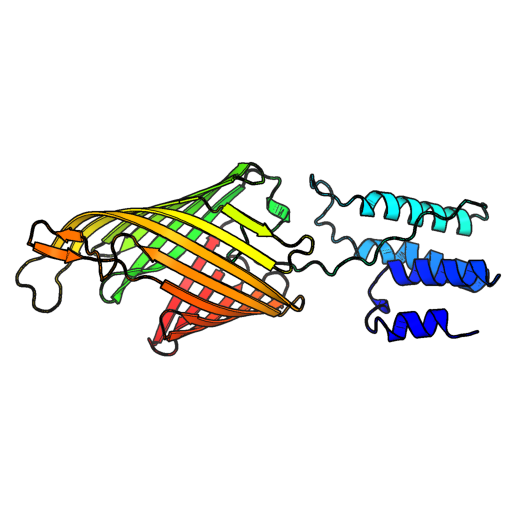89.62 260 LEU A N 1
ATOM 2095 C CA . LEU A 1 260 ? -5.366 -11.072 -2.014 1.00 89.62 260 LEU A CA 1
ATOM 2096 C C . LEU A 1 260 ? -4.337 -11.213 -0.893 1.00 89.62 260 LEU A C 1
ATOM 2098 O O . LEU A 1 260 ? -3.314 -11.874 -1.056 1.00 89.62 260 LEU A O 1
ATOM 2102 N N . TYR A 1 261 ? -4.623 -10.584 0.238 1.00 85.81 261 TYR A N 1
ATOM 2103 C CA . TYR A 1 261 ? -3.758 -10.488 1.402 1.00 85.81 261 TYR A CA 1
ATOM 2104 C C . TYR A 1 261 ? -4.487 -11.058 2.611 1.00 85.81 261 TYR A C 1
ATOM 2106 O O . TYR A 1 261 ? -5.584 -10.602 2.950 1.00 85.81 261 TYR A O 1
ATOM 2114 N N . TYR A 1 262 ? -3.861 -12.028 3.270 1.00 82.94 262 TYR A N 1
ATOM 2115 C CA . TYR A 1 262 ? -4.329 -12.610 4.518 1.00 82.94 262 TYR A CA 1
ATOM 2116 C C . TYR A 1 262 ? -3.344 -12.299 5.648 1.00 82.94 262 TYR A C 1
ATOM 2118 O O . TYR A 1 262 ? -2.282 -12.916 5.745 1.00 82.94 262 TYR A O 1
ATOM 2126 N N . GLY A 1 263 ? -3.691 -11.324 6.484 1.00 73.62 263 GLY A N 1
ATOM 2127 C CA . GLY A 1 263 ? -2.952 -10.949 7.685 1.00 73.62 263 GLY A CA 1
ATOM 2128 C C . GLY A 1 263 ? -3.288 -11.884 8.839 1.00 73.62 263 GLY A C 1
ATOM 2129 O O . GLY A 1 263 ? -4.416 -11.886 9.324 1.00 73.62 263 GLY A O 1
ATOM 2130 N N . PHE A 1 264 ? -2.317 -12.671 9.289 1.00 69.50 264 PHE A N 1
ATOM 2131 C CA . PHE A 1 264 ? -2.493 -13.594 10.416 1.00 69.50 264 PHE A CA 1
ATOM 2132 C C . PHE A 1 264 ? -1.816 -13.093 11.703 1.00 69.50 264 PHE A C 1
ATOM 2134 O O . PHE A 1 264 ? -2.171 -13.550 12.786 1.00 69.50 264 PHE A O 1
ATOM 2141 N N . LEU A 1 265 ? -0.903 -12.116 11.599 1.00 64.50 265 LEU A N 1
ATOM 2142 C CA . LEU A 1 265 ? -0.329 -11.347 12.711 1.00 64.50 265 LEU A CA 1
ATOM 2143 C C . LEU A 1 265 ? -0.245 -9.861 12.324 1.00 64.50 265 LEU A C 1
ATOM 2145 O O . LEU A 1 265 ? -0.300 -9.524 11.143 1.00 64.50 265 LEU A O 1
ATOM 2149 N N . GLU A 1 266 ? -0.088 -8.962 13.303 1.00 56.94 266 GLU A N 1
ATOM 2150 C CA . GLU A 1 266 ? -0.140 -7.503 13.072 1.00 56.94 266 GLU A CA 1
ATOM 2151 C C . GLU A 1 266 ? 0.821 -6.995 11.984 1.00 56.94 266 GLU A C 1
ATOM 2153 O O . GLU A 1 266 ? 0.519 -6.017 11.303 1.00 56.94 266 GLU A O 1
ATOM 2158 N N . GLN A 1 267 ? 1.958 -7.665 11.801 1.00 60.62 267 GLN A N 1
ATOM 2159 C CA . GLN A 1 267 ? 2.987 -7.315 10.819 1.00 60.62 267 GLN A CA 1
ATOM 2160 C C . GLN A 1 267 ? 3.300 -8.472 9.863 1.00 60.62 267 GLN A C 1
ATOM 2162 O O . GLN A 1 267 ? 4.352 -8.466 9.230 1.00 60.62 267 GLN A O 1
ATOM 2167 N N . MET A 1 268 ? 2.428 -9.486 9.776 1.00 66.00 268 MET A N 1
ATOM 2168 C CA . MET A 1 268 ? 2.631 -10.605 8.857 1.00 66.00 268 MET A CA 1
ATOM 2169 C C . MET A 1 268 ? 1.389 -10.896 8.033 1.00 66.00 268 MET A C 1
ATOM 2171 O O . MET A 1 268 ? 0.295 -11.072 8.574 1.00 66.00 268 MET A O 1
ATOM 2175 N N . ALA A 1 269 ? 1.569 -10.971 6.719 1.00 74.38 269 ALA A N 1
ATOM 2176 C CA . ALA A 1 269 ? 0.520 -11.364 5.795 1.00 74.38 269 ALA A CA 1
ATOM 2177 C C . ALA A 1 269 ? 1.049 -12.300 4.713 1.00 74.38 269 ALA A C 1
ATOM 2179 O O . ALA A 1 269 ? 2.178 -12.173 4.253 1.00 74.38 269 ALA A O 1
ATOM 2180 N N . VAL A 1 270 ? 0.203 -13.222 4.270 1.00 83.12 270 VAL A N 1
ATOM 2181 C CA . VAL A 1 270 ? 0.428 -13.957 3.024 1.00 83.12 270 VAL A CA 1
ATOM 2182 C C . VAL A 1 270 ? -0.284 -13.214 1.900 1.00 83.12 270 VAL A C 1
ATOM 2184 O O . VAL A 1 270 ? -1.440 -12.821 2.055 1.00 83.12 270 VAL A O 1
ATOM 2187 N N . LYS A 1 271 ? 0.396 -13.038 0.770 1.00 86.38 271 LYS A N 1
ATOM 2188 C CA . LYS A 1 271 ? -0.139 -12.491 -0.476 1.00 86.38 271 LYS A CA 1
ATOM 2189 C C . LYS A 1 271 ? -0.246 -13.605 -1.507 1.00 86.38 271 LYS A C 1
ATOM 2191 O O . LYS A 1 271 ? 0.682 -14.392 -1.657 1.00 86.38 271 LYS A O 1
ATOM 2196 N N . ALA A 1 272 ? -1.336 -13.640 -2.258 1.00 87.56 272 ALA A N 1
ATOM 2197 C CA . ALA A 1 272 ? -1.451 -14.457 -3.459 1.00 87.56 272 ALA A CA 1
ATOM 2198 C C . ALA A 1 272 ? -2.232 -13.692 -4.526 1.00 87.56 272 ALA A C 1
ATOM 2200 O O . ALA A 1 272 ? -3.261 -13.089 -4.226 1.00 87.56 272 ALA A O 1
ATOM 2201 N N . GLY A 1 273 ? -1.760 -13.707 -5.768 1.00 87.00 273 GLY A N 1
ATOM 2202 C CA . GLY A 1 273 ? -2.388 -12.924 -6.823 1.00 87.00 273 GLY A CA 1
ATOM 2203 C C . GLY A 1 273 ? -1.755 -13.087 -8.189 1.00 87.00 273 GLY A C 1
ATOM 2204 O O . GLY A 1 273 ? -0.946 -13.984 -8.425 1.00 87.00 273 GLY A O 1
ATOM 2205 N N . VAL A 1 274 ? -2.146 -12.197 -9.092 1.00 84.12 274 VAL A N 1
ATOM 2206 C CA . VAL A 1 274 ? -1.661 -12.151 -10.467 1.00 84.12 274 VAL A CA 1
ATOM 2207 C C . VAL A 1 274 ? -0.943 -10.827 -10.687 1.00 84.12 274 VAL A C 1
ATOM 2209 O O . VAL A 1 274 ? -1.548 -9.768 -10.545 1.00 84.12 274 VAL A O 1
ATOM 2212 N N . LYS A 1 275 ? 0.335 -10.891 -11.069 1.00 82.50 275 LYS A N 1
ATOM 2213 C CA . LYS A 1 275 ? 1.135 -9.737 -11.496 1.00 82.50 275 LYS A CA 1
ATOM 2214 C C . LYS A 1 275 ? 1.625 -9.954 -12.923 1.00 82.50 275 LYS A C 1
ATOM 2216 O O . LYS A 1 275 ? 2.334 -10.928 -13.169 1.00 82.50 275 LYS A O 1
ATOM 2221 N N . ASN A 1 276 ? 1.270 -9.059 -13.846 1.00 79.31 276 ASN A N 1
ATOM 2222 C CA . ASN A 1 276 ? 1.628 -9.127 -15.271 1.00 79.31 276 ASN A CA 1
ATOM 2223 C C . ASN A 1 276 ? 1.432 -10.536 -15.858 1.00 79.31 276 ASN A C 1
ATOM 2225 O O . ASN A 1 276 ? 2.374 -11.124 -16.379 1.00 79.31 276 ASN A O 1
ATOM 2229 N N . GLU A 1 277 ? 0.228 -11.100 -15.697 1.00 75.62 277 GLU A N 1
ATOM 2230 C CA . GLU A 1 277 ? -0.145 -12.451 -16.171 1.00 75.62 277 GLU A CA 1
ATOM 2231 C C . GLU A 1 277 ? 0.574 -13.620 -15.464 1.00 75.62 277 GLU A C 1
ATOM 2233 O O . GLU A 1 277 ? 0.467 -14.779 -15.871 1.00 75.62 277 GLU A O 1
ATOM 2238 N N . HIS A 1 278 ? 1.297 -13.359 -14.374 1.00 75.94 278 HIS A N 1
ATOM 2239 C CA . HIS A 1 278 ? 1.976 -14.391 -13.595 1.00 75.94 278 HIS A CA 1
ATOM 2240 C C . HIS A 1 278 ? 1.338 -14.577 -12.230 1.00 75.94 278 HIS A C 1
ATOM 2242 O O . HIS A 1 278 ? 1.094 -13.609 -11.515 1.00 75.94 278 HIS A O 1
ATOM 2248 N N . LEU A 1 279 ? 1.153 -15.837 -11.835 1.00 76.88 279 LEU A N 1
ATOM 2249 C CA . LEU A 1 279 ? 0.759 -16.179 -10.476 1.00 76.88 279 LEU A CA 1
ATOM 2250 C C . LEU A 1 279 ? 1.934 -15.905 -9.523 1.00 76.88 279 LEU A C 1
ATOM 2252 O O . LEU A 1 279 ? 3.043 -16.423 -9.716 1.00 76.88 279 LEU A O 1
ATOM 2256 N N . VAL A 1 280 ? 1.687 -15.079 -8.511 1.00 78.62 280 VAL A N 1
ATOM 2257 C CA . VAL A 1 280 ? 2.659 -14.686 -7.488 1.00 78.62 280 VAL A CA 1
ATOM 2258 C C . VAL A 1 280 ? 2.098 -15.029 -6.117 1.00 78.62 280 VAL A C 1
ATOM 2260 O O . VAL A 1 280 ? 0.933 -14.764 -5.829 1.00 78.62 280 VAL A O 1
ATOM 2263 N N . VAL A 1 281 ? 2.942 -15.605 -5.269 1.00 83.06 281 VAL A N 1
ATOM 2264 C CA . VAL A 1 281 ? 2.655 -15.832 -3.851 1.00 83.06 281 VAL A CA 1
ATOM 2265 C C . VAL A 1 281 ? 3.775 -15.201 -3.052 1.00 83.06 281 VAL A C 1
ATOM 2267 O O . VAL A 1 281 ? 4.934 -15.328 -3.430 1.00 83.06 281 VAL A O 1
ATOM 2270 N N . GLY A 1 282 ? 3.455 -14.521 -1.961 1.00 76.12 282 GLY A N 1
ATOM 2271 C CA . GLY A 1 282 ? 4.460 -13.882 -1.135 1.00 76.12 282 GLY A CA 1
ATOM 2272 C C . GLY A 1 282 ? 4.123 -13.870 0.342 1.00 76.12 282 GLY A C 1
ATOM 2273 O O . GLY A 1 282 ? 2.979 -14.071 0.746 1.00 76.12 282 GLY A O 1
ATOM 2274 N N . LEU A 1 283 ? 5.147 -13.633 1.146 1.00 77.12 283 LEU A N 1
ATOM 2275 C CA . LEU A 1 283 ? 5.064 -13.429 2.576 1.00 77.12 283 LEU A CA 1
ATOM 2276 C C . LEU 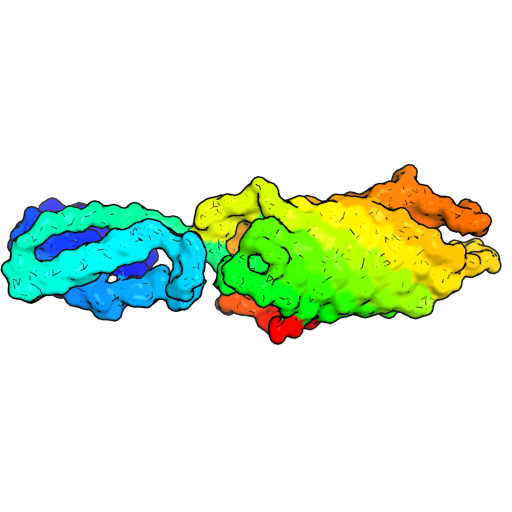A 1 283 ? 5.544 -12.013 2.885 1.00 77.12 283 LEU A C 1
ATOM 2278 O O . LEU A 1 283 ? 6.674 -11.645 2.570 1.00 77.12 283 LEU A O 1
ATOM 2282 N N . PHE A 1 284 ? 4.678 -11.243 3.522 1.00 69.12 284 PHE A N 1
ATOM 2283 C CA . PHE A 1 284 ? 4.997 -9.972 4.146 1.00 69.12 284 PHE A CA 1
ATOM 2284 C C . PHE A 1 284 ? 5.293 -10.237 5.613 1.00 69.12 284 PHE A C 1
ATOM 2286 O O . PHE A 1 284 ? 4.515 -1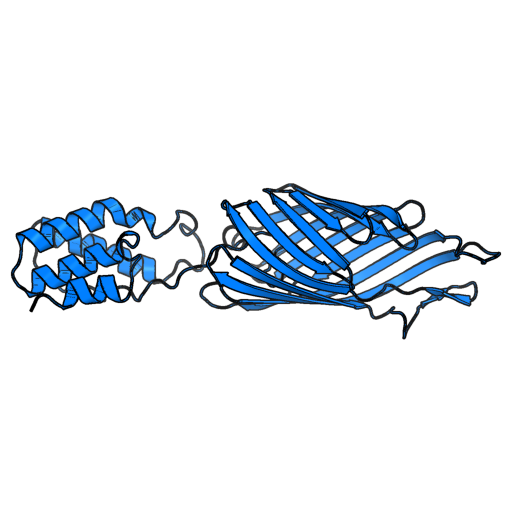0.907 6.293 1.00 69.12 284 PHE A O 1
ATOM 2293 N N . MET A 1 285 ? 6.412 -9.719 6.091 1.00 64.44 285 MET A N 1
ATOM 2294 C CA . MET A 1 285 ? 6.817 -9.715 7.492 1.00 64.44 285 MET A CA 1
ATOM 2295 C C . MET A 1 285 ? 7.343 -8.322 7.840 1.00 64.44 285 MET A C 1
ATOM 2297 O O . MET A 1 285 ? 7.659 -7.549 6.943 1.00 64.44 285 MET A O 1
ATOM 2301 N N . SER A 1 286 ? 7.451 -7.987 9.127 1.00 54.03 286 SER A N 1
ATOM 2302 C CA . SER A 1 286 ? 7.978 -6.694 9.587 1.00 54.03 286 SER A CA 1
ATOM 2303 C C . SER A 1 286 ? 9.290 -6.335 8.892 1.00 54.03 286 SER A C 1
ATOM 2305 O O . SER A 1 286 ? 10.330 -6.919 9.189 1.00 54.03 286 SER A O 1
ATOM 2307 N N . GLY A 1 287 ? 9.248 -5.386 7.962 1.00 50.09 287 GLY A N 1
ATOM 2308 C CA . GLY A 1 287 ? 10.441 -4.999 7.227 1.00 50.09 287 GLY A CA 1
ATOM 2309 C C . GLY A 1 287 ? 10.843 -5.938 6.085 1.00 50.09 287 GLY A C 1
ATOM 2310 O O . GLY A 1 287 ? 11.938 -5.785 5.574 1.00 50.09 287 GLY A O 1
ATOM 2311 N N . TRP A 1 288 ? 10.040 -6.922 5.678 1.00 55.28 288 TRP A N 1
ATOM 2312 C CA . TRP A 1 288 ? 10.390 -7.856 4.602 1.00 55.28 288 TRP A CA 1
ATOM 2313 C C . TRP A 1 288 ? 9.190 -8.192 3.715 1.00 55.28 288 TRP A C 1
ATOM 2315 O O . TRP A 1 288 ? 8.129 -8.568 4.206 1.00 55.28 288 TRP A O 1
ATOM 2325 N N . GLU A 1 289 ? 9.372 -8.143 2.400 1.00 64.19 289 GLU A N 1
ATOM 2326 C CA . GLU A 1 289 ? 8.485 -8.791 1.434 1.00 64.19 289 GLU A CA 1
ATOM 2327 C C . GLU A 1 289 ? 9.278 -9.860 0.681 1.00 64.19 289 GLU A C 1
ATOM 2329 O O . GLU A 1 289 ? 10.281 -9.575 0.031 1.00 64.19 289 GLU A O 1
ATOM 2334 N N . LEU A 1 290 ? 8.814 -11.102 0.761 1.00 69.00 290 LEU A N 1
ATOM 2335 C CA . LEU A 1 290 ? 9.336 -12.231 0.004 1.00 69.00 290 LEU A CA 1
ATOM 2336 C C . LEU A 1 290 ? 8.265 -12.658 -0.988 1.00 69.00 290 LEU A C 1
ATOM 2338 O O . LEU A 1 290 ? 7.281 -13.263 -0.584 1.00 69.00 290 LEU A O 1
ATOM 2342 N N . SER A 1 291 ? 8.445 -12.368 -2.271 1.00 61.72 291 SER A N 1
ATOM 2343 C CA . SER A 1 291 ? 7.468 -12.684 -3.316 1.00 61.72 291 SER A CA 1
ATOM 2344 C C . SER A 1 291 ? 8.061 -13.676 -4.318 1.00 61.72 291 SER A C 1
ATOM 2346 O O . SER A 1 291 ? 9.134 -13.463 -4.873 1.00 61.72 291 SER A O 1
ATOM 2348 N N . TRP A 1 292 ? 7.364 -14.781 -4.570 1.00 68.56 292 TRP A N 1
ATOM 2349 C CA . TRP A 1 292 ? 7.761 -15.831 -5.503 1.00 68.56 292 TRP A CA 1
ATOM 2350 C C . TRP A 1 292 ? 6.808 -15.884 -6.696 1.00 68.56 292 TRP A C 1
ATOM 2352 O O . TRP A 1 292 ? 5.602 -16.093 -6.546 1.00 68.56 292 TRP A O 1
ATOM 2362 N N . SER A 1 293 ? 7.353 -15.747 -7.906 1.00 67.25 293 SER A N 1
ATOM 2363 C CA . SER A 1 293 ? 6.596 -16.005 -9.132 1.00 67.25 293 SER A CA 1
ATOM 2364 C C . SER A 1 293 ? 6.629 -17.496 -9.456 1.00 67.25 293 SER A C 1
ATOM 2366 O O . SER A 1 293 ? 7.682 -18.036 -9.803 1.00 67.25 293 SER A O 1
ATOM 2368 N N . LEU A 1 294 ? 5.472 -18.158 -9.390 1.00 64.88 294 LEU A N 1
ATOM 2369 C CA . LEU A 1 294 ? 5.362 -19.597 -9.654 1.00 64.88 294 LEU A CA 1
ATOM 2370 C C . LEU A 1 294 ? 5.683 -19.931 -11.117 1.00 64.88 294 LEU A C 1
ATOM 2372 O O . LEU A 1 294 ? 6.372 -20.912 -11.389 1.00 64.88 294 LEU A O 1
ATOM 2376 N N . ASN A 1 295 ? 5.273 -19.065 -12.047 1.00 59.25 295 ASN A N 1
ATOM 2377 C CA . ASN A 1 295 ? 5.467 -19.293 -13.479 1.00 59.25 295 ASN A CA 1
ATOM 2378 C C . ASN A 1 295 ? 6.909 -18.996 -13.923 1.00 59.25 295 ASN A C 1
ATOM 2380 O O . ASN A 1 295 ? 7.459 -19.729 -14.739 1.00 59.25 295 ASN A O 1
ATOM 2384 N N . LYS A 1 296 ? 7.543 -17.944 -13.379 1.00 56.34 296 LYS A N 1
ATOM 2385 C CA . LYS A 1 296 ? 8.928 -17.563 -13.725 1.00 56.34 296 LYS A CA 1
ATOM 2386 C C . LYS A 1 296 ? 9.996 -18.222 -12.848 1.00 56.34 296 LYS A C 1
ATOM 2388 O O . LYS A 1 296 ? 11.178 -18.043 -13.130 1.00 56.34 296 LYS A O 1
ATOM 2393 N N . ARG A 1 297 ? 9.598 -18.952 -11.796 1.00 60.06 297 ARG A N 1
ATOM 2394 C CA . ARG A 1 297 ? 10.486 -19.572 -10.791 1.00 60.06 297 ARG A CA 1
ATOM 2395 C C . ARG A 1 297 ? 11.540 -18.592 -10.261 1.00 60.06 297 ARG A C 1
ATOM 2397 O O . ARG A 1 297 ? 12.728 -18.898 -10.234 1.00 60.06 297 ARG A O 1
ATOM 2404 N N . CYS A 1 298 ? 11.105 -17.388 -9.898 1.00 50.19 298 CYS A N 1
ATOM 2405 C CA . CYS A 1 298 ? 11.989 -16.331 -9.411 1.00 50.19 298 CYS A CA 1
ATOM 2406 C C . CYS A 1 298 ? 11.516 -15.824 -8.050 1.00 50.19 298 CYS A C 1
ATOM 2408 O O . CYS A 1 298 ? 10.327 -15.537 -7.882 1.00 50.19 298 CYS A O 1
ATOM 2410 N N . LEU A 1 299 ? 12.467 -15.681 -7.126 1.00 51.41 299 LEU A N 1
ATOM 2411 C CA . LEU A 1 299 ? 12.294 -15.020 -5.837 1.00 51.41 299 LEU A CA 1
ATOM 2412 C C . LEU A 1 299 ? 12.587 -13.524 -5.983 1.00 51.41 299 LEU A C 1
ATOM 2414 O O . LEU A 1 299 ? 13.574 -13.142 -6.611 1.00 51.41 299 LEU A O 1
ATOM 2418 N N . VAL A 1 300 ? 11.741 -12.702 -5.380 1.00 57.84 300 VAL A N 1
ATOM 2419 C CA . VAL A 1 300 ? 11.935 -11.270 -5.161 1.00 57.84 300 VAL A CA 1
ATOM 2420 C C . VAL A 1 300 ? 11.983 -11.056 -3.654 1.00 57.84 300 VAL A C 1
ATOM 2422 O O . VAL A 1 300 ? 11.119 -11.557 -2.934 1.00 57.84 300 VAL A O 1
ATOM 2425 N N . VAL A 1 301 ? 13.006 -10.343 -3.186 1.00 53.41 301 VAL A N 1
ATOM 2426 C CA . VAL A 1 301 ? 13.194 -10.007 -1.772 1.00 53.41 301 VAL A CA 1
ATOM 2427 C C . VAL A 1 301 ? 13.272 -8.493 -1.646 1.00 53.41 301 VAL A C 1
ATOM 2429 O O . VAL A 1 301 ? 14.116 -7.866 -2.287 1.00 53.41 301 VAL A O 1
ATOM 2432 N N . SER A 1 302 ? 12.417 -7.926 -0.804 1.00 49.06 302 SER A N 1
ATOM 2433 C CA . SER A 1 302 ? 12.445 -6.518 -0.413 1.00 49.06 302 SER A CA 1
ATOM 2434 C C . SER A 1 302 ? 12.610 -6.427 1.101 1.00 49.06 302 SER A C 1
ATOM 2436 O O . SER A 1 302 ? 11.980 -7.190 1.829 1.00 49.06 302 SER A O 1
ATOM 2438 N N . HIS A 1 303 ? 13.455 -5.512 1.569 1.00 38.44 303 HIS A N 1
ATOM 2439 C CA . HIS A 1 303 ? 13.711 -5.222 2.974 1.00 38.44 303 HIS A CA 1
ATOM 2440 C C . HIS A 1 303 ? 13.387 -3.753 3.286 1.00 38.44 303 HIS A C 1
ATOM 2442 O O . HIS A 1 303 ? 13.679 -2.866 2.490 1.00 38.44 303 HIS A O 1
ATOM 2448 N N . PHE A 1 304 ? 12.806 -3.475 4.447 1.00 39.06 304 PHE A N 1
ATOM 2449 C CA . PHE A 1 304 ? 12.443 -2.139 4.906 1.00 39.06 304 PHE A CA 1
ATOM 2450 C C . PHE A 1 304 ? 13.156 -1.867 6.232 1.00 39.06 304 PHE A C 1
ATOM 2452 O O . PHE A 1 304 ? 13.084 -2.684 7.155 1.00 39.06 304 PHE A O 1
ATOM 2459 N N . ILE A 1 305 ? 13.863 -0.739 6.296 1.00 31.41 305 ILE A N 1
ATOM 2460 C CA . ILE A 1 305 ? 14.517 -0.233 7.502 1.00 31.41 305 ILE A CA 1
ATOM 2461 C C . ILE A 1 305 ? 13.723 1.000 7.946 1.00 31.41 305 ILE A C 1
ATOM 2463 O O . ILE A 1 305 ? 13.637 1.982 7.200 1.00 31.41 305 ILE A O 1
ATOM 2467 N N . ASP A 1 306 ? 13.123 0.900 9.134 1.00 35.88 306 ASP A N 1
ATOM 2468 C CA . ASP A 1 306 ? 12.439 1.998 9.833 1.00 35.88 306 ASP A CA 1
ATOM 2469 C C . ASP A 1 306 ? 13.423 2.851 10.649 1.00 35.88 306 ASP A C 1
ATOM 2471 O O . ASP A 1 306 ? 14.341 2.269 11.278 1.00 35.88 306 ASP A O 1
#

Secondary structure (DSSP, 8-state):
--HHHHHHHHH-TTGGG-HHHHHHHHHHHHHTT-HHHHHHHHHHHHHHGGGSS-GGGTT-TT--THHHHHHHHHHHHHHHHHT---PPPPPPPP-PPPP-PPTT-TT-SS-GGGTTS--EEEEEEEEEETTTEEEEEEEEEEEEETTEEEEEEEEEETTEEEEEEE--EEEEE-TTSSEEEEEEEEEEEEEEEEE--TT-SS-EEEEEEEEEEEEEEEEEEETTEEEEEEEEEESSSTTSPEEPTTS-EE-PPPEEEEEEEEEEETTEEEEEEEETTEEEEEEEETTEEEEEETTTTEEEEEEEE-

Foldseek 3Di:
DPCPLVVVCVVPVPCVLALLSLLVQLVVCVVVVVLVRNLVSLVVSLVRVVPPPDPLQVPDPCNDVLVVLSVQSNVVSVCVNVVHDDDHGDRRDPDQQAAFDDAPFWQDHHTPSCLQDFDKKKKKWWDQDDPGFIKIKIKIKTDPHSFWIKIWMWIDTPFKTKIKIKIKGWPDADPRRQKGKIKIKMKMKMWGHFDDPVPDPGTFTDIDMKIWMKIKMKGDPDSFKIKIKMKIDIPCEPVNFDQGPVRDGDGDHIKIWIWMWGHPDSQWIWIWTAIPNFTKIWITGDQWIWIATPVVRDIIIMGMDD

pLDDT: mean 71.75, std 17.12, range [31.41, 96.75]